Protein AF-A0A0L0CEV7-F1 (afdb_monomer)

Structure (mmCIF, N/CA/C/O backbone):
data_AF-A0A0L0CEV7-F1
#
_entry.id   AF-A0A0L0CEV7-F1
#
loop_
_atom_site.group_PDB
_atom_site.id
_atom_site.type_symbol
_atom_site.label_atom_id
_atom_site.label_alt_id
_atom_site.label_comp_id
_atom_site.label_asym_id
_atom_site.label_entity_id
_atom_site.label_seq_id
_atom_site.pdbx_PDB_ins_code
_atom_site.Cartn_x
_atom_site.Cartn_y
_atom_site.Cartn_z
_atom_site.occupancy
_atom_site.B_iso_or_equiv
_atom_site.auth_seq_id
_atom_site.auth_comp_id
_atom_site.auth_asym_id
_atom_site.auth_atom_id
_atom_site.pdbx_PDB_model_num
ATOM 1 N N . MET A 1 1 ? -19.035 5.204 46.758 1.00 50.75 1 MET A N 1
ATOM 2 C CA . MET A 1 1 ? -18.894 5.523 45.319 1.00 50.75 1 MET A CA 1
ATOM 3 C C . MET A 1 1 ? -18.210 4.310 44.734 1.00 50.75 1 MET A C 1
ATOM 5 O O . MET A 1 1 ? -17.266 3.948 45.402 1.00 50.75 1 MET A O 1
ATOM 9 N N . ASP A 1 2 ? -18.746 3.610 43.718 1.00 53.09 2 ASP A N 1
ATOM 10 C CA . ASP A 1 2 ? -17.965 2.726 42.801 1.00 53.09 2 ASP A CA 1
ATOM 11 C C . ASP A 1 2 ? -18.815 1.762 41.942 1.00 53.09 2 ASP A C 1
ATOM 13 O O . ASP A 1 2 ? -18.353 1.319 40.896 1.00 53.09 2 ASP A O 1
ATOM 17 N N . THR A 1 3 ? -20.080 1.475 42.270 1.00 55.00 3 THR A N 1
ATOM 18 C CA . THR A 1 3 ? -20.888 0.525 41.468 1.00 55.00 3 THR A CA 1
ATOM 19 C C . THR A 1 3 ? -21.497 1.127 40.200 1.00 55.00 3 THR A C 1
ATOM 21 O O . THR A 1 3 ? -21.480 0.483 39.157 1.00 55.00 3 THR A O 1
ATOM 24 N N . GLN A 1 4 ? -21.988 2.372 40.244 1.00 57.12 4 GLN A N 1
ATOM 25 C CA . GLN A 1 4 ? -22.605 3.016 39.071 1.00 57.12 4 GLN A CA 1
ATOM 26 C C . GLN A 1 4 ? -21.590 3.362 37.970 1.00 57.12 4 GLN A C 1
ATOM 28 O O . GLN A 1 4 ? -21.881 3.173 36.788 1.00 57.12 4 GLN A O 1
ATOM 33 N N . SER A 1 5 ? -20.390 3.818 38.344 1.00 60.84 5 SER A N 1
ATOM 34 C CA . SER A 1 5 ? -19.317 4.134 37.392 1.00 60.84 5 SER A CA 1
ATOM 35 C C . SER A 1 5 ? -18.828 2.888 36.649 1.00 60.84 5 SER A C 1
ATOM 37 O O . SER A 1 5 ? -18.606 2.961 35.443 1.00 60.84 5 SER A O 1
ATOM 39 N N . SER A 1 6 ? -18.741 1.739 37.335 1.00 66.50 6 SER A N 1
ATOM 40 C CA . SER A 1 6 ? -18.405 0.449 36.714 1.00 66.50 6 SER A CA 1
ATOM 41 C C . SER A 1 6 ? -19.424 0.073 35.639 1.00 66.50 6 SER A C 1
ATOM 43 O O . SER A 1 6 ? -19.046 -0.154 34.497 1.00 66.50 6 SER A O 1
ATOM 45 N N . THR A 1 7 ? -20.724 0.132 35.953 1.00 76.44 7 THR A N 1
ATOM 46 C CA . THR A 1 7 ? -21.781 -0.213 34.985 1.00 76.44 7 THR A CA 1
ATOM 47 C C . THR A 1 7 ? -21.799 0.679 33.744 1.00 76.44 7 THR A C 1
ATOM 49 O O . THR A 1 7 ? -22.113 0.199 32.659 1.00 76.44 7 THR A O 1
ATOM 52 N N . ILE A 1 8 ? -21.459 1.966 33.870 1.00 76.94 8 ILE A N 1
ATOM 53 C CA . ILE A 1 8 ? -21.395 2.875 32.715 1.00 76.94 8 ILE A CA 1
ATOM 54 C C . ILE A 1 8 ? -20.179 2.549 31.838 1.00 76.94 8 ILE A C 1
ATOM 56 O O . ILE A 1 8 ? -20.295 2.532 30.614 1.00 76.94 8 ILE A O 1
ATOM 60 N N . ILE A 1 9 ? -19.023 2.255 32.441 1.00 77.31 9 ILE A N 1
ATOM 61 C CA . ILE A 1 9 ? -17.818 1.849 31.701 1.00 77.31 9 ILE A CA 1
ATOM 62 C C . ILE A 1 9 ? -18.057 0.521 30.970 1.00 77.31 9 ILE A C 1
ATOM 64 O O . ILE A 1 9 ? -17.686 0.388 29.801 1.00 77.31 9 ILE A O 1
ATOM 68 N N . ASP A 1 10 ? -18.745 -0.426 31.605 1.00 76.88 10 ASP A N 1
ATOM 69 C CA . ASP A 1 10 ? -19.123 -1.699 30.988 1.00 76.88 10 ASP A CA 1
ATOM 70 C C . ASP A 1 10 ? -20.065 -1.481 29.791 1.00 76.88 10 ASP A C 1
ATOM 72 O O . ASP A 1 10 ? -19.860 -2.044 28.718 1.00 76.88 10 ASP A O 1
ATOM 76 N N . GLN A 1 11 ? -21.046 -0.582 29.912 1.00 78.81 11 GLN A N 1
ATOM 77 C CA . GLN A 1 11 ? -21.943 -0.235 28.801 1.00 78.81 11 GLN A CA 1
ATOM 78 C C . GLN A 1 11 ? -21.221 0.455 27.635 1.00 78.81 11 GLN A C 1
ATOM 80 O O . GLN A 1 11 ? -21.508 0.166 26.473 1.00 78.81 11 GLN A O 1
ATOM 85 N N . ILE A 1 12 ? -20.282 1.362 27.922 1.00 77.75 12 ILE A N 1
ATOM 86 C CA . ILE A 1 12 ? -19.493 2.053 26.892 1.00 77.75 12 ILE A CA 1
ATOM 87 C C . ILE A 1 12 ? -18.570 1.063 26.177 1.00 77.75 12 ILE A C 1
ATOM 89 O O . ILE A 1 12 ? -18.509 1.062 24.948 1.00 77.75 12 ILE A O 1
ATOM 93 N N . SER A 1 13 ? -17.877 0.206 26.930 1.00 74.81 13 SER A N 1
ATOM 94 C CA . SER A 1 13 ? -16.928 -0.772 26.384 1.00 74.81 13 SER A CA 1
ATOM 95 C C . SER A 1 13 ? -17.594 -1.878 25.559 1.00 74.81 13 SER A C 1
ATOM 97 O O . SER A 1 13 ? -16.952 -2.455 24.685 1.00 74.81 13 SER A O 1
ATOM 99 N N . GLN A 1 14 ? -18.886 -2.135 25.772 1.00 82.38 14 GLN A N 1
ATOM 100 C CA . GLN A 1 14 ? -19.670 -3.074 24.967 1.00 82.38 14 GLN A CA 1
ATOM 101 C C . GLN A 1 14 ? -20.363 -2.434 23.757 1.00 82.38 14 GLN A C 1
ATOM 103 O O . GLN A 1 14 ? -20.967 -3.147 22.958 1.00 82.38 14 GLN A O 1
ATOM 108 N N . ASN A 1 15 ? -20.287 -1.109 23.585 1.00 87.62 15 ASN A N 1
ATOM 109 C CA . ASN A 1 15 ? -20.904 -0.424 22.453 1.00 87.62 15 ASN A CA 1
ATOM 110 C C . ASN A 1 15 ? -19.873 -0.162 21.334 1.00 87.62 15 ASN A C 1
ATOM 112 O O . ASN A 1 15 ? -19.152 0.841 21.385 1.00 87.62 15 ASN A O 1
ATOM 116 N N . PRO A 1 16 ? -19.816 -1.002 20.281 1.00 87.81 16 PRO A N 1
ATOM 117 C CA . PRO A 1 16 ? -18.816 -0.865 19.223 1.00 87.81 16 PRO A CA 1
ATOM 118 C C . PRO A 1 16 ? -18.959 0.451 18.452 1.00 87.81 16 PRO A C 1
ATOM 120 O O . PRO A 1 16 ? -17.961 1.037 18.048 1.00 87.81 16 PRO A O 1
ATOM 123 N N . PHE A 1 17 ? -20.173 0.980 18.285 1.00 88.94 17 PHE A N 1
ATOM 124 C CA . PHE A 1 17 ? -20.380 2.241 17.568 1.00 88.94 17 PHE A CA 1
ATOM 125 C C . PHE A 1 17 ? -19.797 3.429 18.327 1.00 88.94 17 PHE A C 1
ATOM 127 O O . PHE A 1 17 ? -19.153 4.295 17.732 1.00 88.94 17 PHE A O 1
ATOM 134 N N . LEU A 1 18 ? -19.997 3.453 19.646 1.00 90.75 18 LEU A N 1
ATOM 135 C CA . LEU A 1 18 ? -19.430 4.486 20.499 1.00 90.75 18 LEU A CA 1
ATOM 136 C C . LEU A 1 18 ? -17.903 4.376 20.539 1.00 90.75 18 LEU A C 1
ATOM 138 O O . LEU A 1 18 ? -17.218 5.379 20.349 1.00 90.75 18 LEU A O 1
ATOM 142 N N . LEU A 1 19 ? -17.367 3.164 20.698 1.00 92.62 19 LEU A N 1
ATOM 143 C CA . LEU A 1 19 ? -15.923 2.941 20.668 1.00 92.62 19 LEU A CA 1
ATOM 144 C C . LEU A 1 19 ? -15.305 3.329 19.322 1.00 92.62 19 LEU A C 1
ATOM 146 O O . LEU A 1 19 ? -14.296 4.023 19.315 1.00 92.62 19 LEU A O 1
ATOM 150 N N . ALA A 1 20 ? -15.921 2.982 18.187 1.00 92.56 20 ALA A N 1
ATOM 151 C CA . ALA A 1 20 ? -15.446 3.419 16.872 1.00 92.56 20 ALA A CA 1
ATOM 152 C C . ALA A 1 20 ? -15.450 4.946 16.763 1.00 92.56 20 ALA A C 1
ATOM 154 O O . ALA A 1 20 ? -14.515 5.539 16.220 1.00 92.56 20 ALA A O 1
ATOM 155 N N . HIS A 1 21 ? -16.485 5.595 17.304 1.00 91.56 21 HIS A N 1
ATOM 156 C CA . HIS A 1 21 ? -16.576 7.048 17.322 1.00 91.56 21 HIS A CA 1
ATOM 157 C C . HIS A 1 21 ? -15.474 7.697 18.166 1.00 91.56 21 HIS A C 1
ATOM 159 O O . HIS A 1 21 ? -14.991 8.759 17.789 1.00 91.56 21 HIS A O 1
ATOM 165 N N . ILE A 1 22 ? -15.065 7.078 19.274 1.00 92.69 22 ILE A N 1
ATOM 166 C CA . ILE A 1 22 ? -13.961 7.561 20.112 1.00 92.69 22 ILE A CA 1
ATOM 167 C C . ILE A 1 22 ? -12.620 7.280 19.422 1.00 92.69 22 ILE A C 1
ATOM 169 O O . ILE A 1 22 ? -11.806 8.181 19.226 1.00 92.69 22 ILE A O 1
ATOM 173 N N . PHE A 1 23 ? -12.400 6.036 19.000 1.00 95.19 23 PHE A N 1
ATOM 174 C CA . PHE A 1 23 ? -11.125 5.561 18.469 1.00 95.19 23 PHE A CA 1
ATOM 175 C C . PHE A 1 23 ? -10.761 6.186 17.120 1.00 95.19 23 PHE A C 1
ATOM 177 O O . PHE A 1 23 ? -9.578 6.337 16.835 1.00 95.19 23 PHE A O 1
ATOM 184 N N . LYS A 1 24 ? -11.722 6.626 16.294 1.00 92.69 24 LYS A N 1
ATOM 185 C CA . LYS A 1 24 ? -11.408 7.262 14.995 1.00 92.69 24 LYS A CA 1
ATOM 186 C C . LYS A 1 24 ? -10.525 8.515 15.108 1.00 92.69 24 LYS A C 1
ATOM 188 O O . LYS A 1 24 ? -9.906 8.901 14.119 1.00 92.69 24 LYS A O 1
ATOM 193 N N . PHE A 1 25 ? -10.492 9.153 16.281 1.00 92.12 25 PHE A N 1
ATOM 194 C CA . PHE A 1 25 ? -9.681 10.341 16.556 1.00 92.12 25 PHE A CA 1
ATOM 195 C C . PHE A 1 25 ? -8.259 10.018 17.026 1.00 92.12 25 PHE A C 1
ATOM 197 O O . PHE A 1 25 ? -7.442 10.926 17.154 1.00 92.12 25 PHE A O 1
ATOM 204 N N . LEU A 1 26 ? -7.961 8.745 17.278 1.00 95.00 26 LEU A N 1
ATOM 205 C CA . LEU A 1 26 ? -6.635 8.296 17.668 1.00 95.00 26 LEU A CA 1
ATOM 206 C C . LEU A 1 26 ? -5.699 8.213 16.458 1.00 95.00 26 LEU A C 1
ATOM 208 O O . LEU A 1 26 ? -6.113 8.011 15.307 1.00 95.00 26 LEU A O 1
ATOM 212 N N . THR A 1 27 ? -4.409 8.338 16.743 1.00 94.38 27 THR A N 1
ATOM 213 C CA . THR A 1 27 ? -3.341 8.141 15.760 1.00 94.38 27 THR A CA 1
ATOM 214 C C . THR A 1 27 ? -3.223 6.665 15.369 1.00 94.38 27 THR A C 1
ATOM 216 O O . THR A 1 27 ? -3.578 5.773 16.145 1.00 94.38 27 THR A O 1
ATOM 219 N N . CYS A 1 28 ? -2.654 6.364 14.195 1.00 95.69 28 CYS A N 1
ATOM 220 C CA . CYS A 1 28 ? -2.370 4.973 13.811 1.00 95.69 28 CYS A CA 1
ATOM 221 C C . CYS A 1 28 ? -1.542 4.219 14.864 1.00 95.69 28 CYS A C 1
ATOM 223 O O . CYS A 1 28 ? -1.780 3.035 15.084 1.00 95.69 28 CYS A O 1
ATOM 225 N N . GLN A 1 29 ? -0.591 4.877 15.537 1.00 95.69 29 GLN A N 1
ATOM 226 C CA . GLN A 1 29 ? 0.241 4.230 16.559 1.00 95.69 29 GLN A CA 1
ATOM 227 C C . GLN A 1 29 ? -0.559 3.835 17.804 1.00 95.69 29 GLN A C 1
ATOM 229 O O . GLN A 1 29 ? -0.327 2.773 18.380 1.00 95.69 29 GLN A O 1
ATOM 234 N N . GLU A 1 30 ? -1.500 4.672 18.233 1.00 96.25 30 GLU A N 1
ATOM 235 C CA . GLU A 1 30 ? -2.395 4.355 19.349 1.00 96.25 30 GL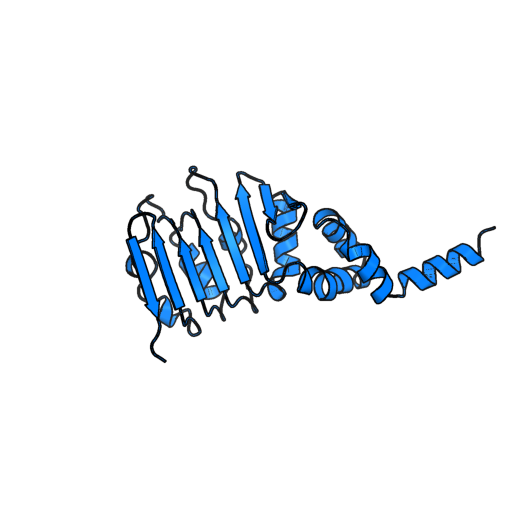U A CA 1
ATOM 236 C C . GLU A 1 30 ? -3.372 3.243 18.964 1.00 96.25 30 GLU A C 1
ATOM 238 O O . GLU A 1 30 ? -3.540 2.287 19.719 1.00 96.25 30 GLU A O 1
ATOM 243 N N . LEU A 1 31 ? -3.938 3.310 17.756 1.00 96.75 31 LEU A N 1
ATOM 244 C CA . LEU A 1 31 ? -4.814 2.268 17.222 1.00 96.75 31 LEU A CA 1
ATOM 245 C C . LEU A 1 31 ? -4.096 0.921 17.095 1.00 96.75 31 LEU A C 1
ATOM 247 O O . LEU A 1 31 ? -4.653 -0.099 17.486 1.00 96.75 31 LEU A O 1
ATOM 251 N N . LEU A 1 32 ? -2.842 0.909 16.638 1.00 96.81 32 LEU A N 1
ATOM 252 C CA . LEU A 1 32 ? -2.006 -0.294 16.609 1.00 96.81 32 LEU A CA 1
ATOM 253 C C . LEU A 1 32 ? -1.847 -0.915 17.998 1.00 96.81 32 LEU A C 1
ATOM 255 O O . LEU A 1 32 ? -1.893 -2.133 18.129 1.00 96.81 32 LEU A O 1
ATOM 259 N N . LYS A 1 33 ? -1.653 -0.101 19.042 1.00 96.62 33 LYS A N 1
ATOM 260 C CA . LYS A 1 33 ? -1.554 -0.608 20.419 1.00 96.62 33 LYS A CA 1
ATOM 261 C C . LYS A 1 33 ? -2.883 -1.201 20.879 1.00 96.62 33 LYS A C 1
ATOM 263 O O . LYS A 1 33 ? -2.883 -2.297 21.428 1.00 96.62 33 LYS A O 1
ATOM 268 N N . LEU A 1 34 ? -3.996 -0.510 20.625 1.00 95.94 34 LEU A N 1
ATOM 269 C CA . LEU A 1 34 ? -5.335 -0.963 21.015 1.00 95.94 34 LEU A CA 1
ATOM 270 C C . LEU A 1 34 ? -5.757 -2.250 20.297 1.00 95.94 34 LEU A C 1
ATOM 272 O O . LEU A 1 34 ? -6.312 -3.141 20.934 1.00 95.94 34 LEU A O 1
ATOM 276 N N . ALA A 1 35 ? -5.433 -2.389 19.009 1.00 95.69 35 ALA A N 1
ATOM 277 C CA . ALA A 1 35 ? -5.759 -3.569 18.206 1.00 95.69 35 ALA A CA 1
ATOM 278 C C . ALA A 1 35 ? -5.088 -4.863 18.706 1.00 95.69 35 ALA A C 1
ATOM 280 O O . ALA A 1 35 ? -5.464 -5.950 18.278 1.00 95.69 35 ALA A O 1
ATOM 281 N N . LYS A 1 36 ? -4.101 -4.761 19.605 1.00 93.44 36 LYS A N 1
ATOM 282 C CA . LYS A 1 36 ? -3.411 -5.905 20.226 1.00 93.44 36 LYS A CA 1
ATOM 283 C C . LYS A 1 36 ? -3.965 -6.280 21.596 1.00 93.44 36 LYS A C 1
ATOM 285 O O . LYS A 1 36 ? -3.540 -7.283 22.156 1.00 93.44 36 LYS A O 1
ATOM 290 N N . ILE A 1 37 ? -4.840 -5.454 22.169 1.00 93.75 37 ILE A N 1
ATOM 291 C CA . ILE A 1 37 ? -5.343 -5.667 23.530 1.00 93.75 37 ILE A CA 1
ATOM 292 C C . ILE A 1 37 ? -6.362 -6.805 23.546 1.00 93.75 37 ILE A C 1
ATOM 294 O O . ILE A 1 37 ? -6.283 -7.683 24.400 1.00 93.75 37 ILE A O 1
ATOM 298 N N . CYS A 1 38 ? -7.320 -6.789 22.619 1.00 92.00 38 CYS A N 1
ATOM 299 C CA . CYS A 1 38 ? -8.339 -7.827 22.499 1.00 92.00 38 CYS A CA 1
ATOM 300 C C . CYS A 1 38 ? -8.900 -7.905 21.073 1.00 92.00 38 CYS A C 1
ATOM 302 O O . CYS A 1 38 ? -8.836 -6.934 20.315 1.00 92.00 38 CYS A O 1
ATOM 304 N N . GLU A 1 39 ? -9.494 -9.051 20.735 1.00 92.44 39 GLU A N 1
ATOM 305 C CA . GLU A 1 39 ? -10.094 -9.314 19.418 1.00 92.44 39 GLU A CA 1
ATOM 306 C C . GLU A 1 39 ? -11.211 -8.318 19.076 1.00 92.44 39 GLU A C 1
ATOM 308 O O . GLU A 1 39 ? -11.266 -7.810 17.963 1.00 92.44 39 GLU A O 1
ATOM 313 N N . ASN A 1 40 ? -12.033 -7.920 20.053 1.00 91.94 40 ASN A N 1
ATOM 314 C CA . ASN A 1 40 ? -13.081 -6.920 19.825 1.00 91.94 40 ASN A CA 1
ATOM 315 C C . ASN A 1 40 ? -12.512 -5.574 19.349 1.00 91.94 40 ASN A C 1
ATOM 317 O O . ASN A 1 40 ? -13.075 -4.937 18.460 1.00 91.94 40 ASN A O 1
ATOM 321 N N . PHE A 1 41 ? -11.400 -5.116 19.936 1.00 95.00 41 PHE A N 1
ATOM 322 C CA . PHE A 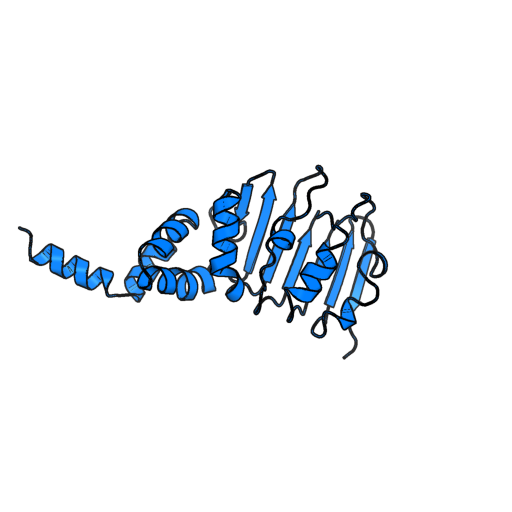1 41 ? -10.750 -3.879 19.497 1.00 95.00 41 PHE A CA 1
ATOM 323 C C . PHE A 1 41 ? -10.051 -4.072 18.163 1.00 95.00 41 PHE A C 1
ATOM 325 O O . PHE A 1 41 ? -10.096 -3.167 17.334 1.00 95.00 41 PHE A O 1
ATOM 332 N N . HIS A 1 42 ? -9.444 -5.236 17.944 1.00 95.81 42 HIS A N 1
ATOM 333 C CA . HIS A 1 42 ? -8.869 -5.594 16.658 1.00 95.81 42 HIS A CA 1
ATOM 334 C C . HIS A 1 42 ? -9.896 -5.452 15.533 1.00 95.81 42 HIS A C 1
ATOM 336 O O . HIS A 1 42 ? -9.691 -4.661 14.612 1.00 95.81 42 HIS A O 1
ATOM 342 N N . ASP A 1 43 ? -11.031 -6.140 15.652 1.00 94.94 43 ASP A N 1
ATOM 343 C CA . ASP A 1 43 ? -12.088 -6.131 14.646 1.00 94.94 43 ASP A CA 1
ATOM 344 C C . ASP A 1 43 ? -12.656 -4.732 14.447 1.00 94.94 43 ASP A C 1
ATOM 346 O O . ASP A 1 43 ? -12.809 -4.272 13.315 1.00 94.94 43 ASP A O 1
ATOM 350 N N . LEU A 1 44 ? -12.908 -4.014 15.543 1.00 95.81 44 LEU A N 1
ATOM 351 C CA . LEU A 1 44 ? -13.392 -2.644 15.486 1.00 95.81 44 LEU A CA 1
ATOM 352 C C . LEU A 1 44 ? -12.436 -1.730 14.709 1.00 95.81 44 LEU A C 1
ATOM 354 O O . LEU A 1 44 ? -12.844 -0.967 13.832 1.00 95.81 44 LEU A O 1
ATOM 358 N N . ILE A 1 45 ? -11.149 -1.802 15.031 1.00 97.31 45 ILE A N 1
ATOM 359 C CA . ILE A 1 45 ? -10.132 -0.925 14.464 1.00 97.31 45 ILE A CA 1
ATOM 360 C C . ILE A 1 45 ? -9.878 -1.287 13.005 1.00 97.31 45 ILE A C 1
ATOM 362 O O . ILE A 1 45 ? -9.971 -0.411 12.149 1.00 97.31 45 ILE A O 1
ATOM 366 N N . VAL A 1 46 ? -9.614 -2.557 12.703 1.00 96.56 46 VAL A N 1
ATOM 367 C CA . VAL A 1 46 ? -9.268 -3.007 11.352 1.00 96.56 46 VAL A CA 1
ATOM 368 C C . VAL A 1 46 ? -10.484 -2.917 10.430 1.00 96.56 46 VAL A C 1
ATOM 370 O O . VAL A 1 46 ? -10.418 -2.272 9.384 1.00 96.56 46 VAL A O 1
ATOM 373 N N . ASN A 1 47 ? -11.624 -3.492 10.817 1.00 94.81 47 ASN A N 1
ATOM 374 C CA . ASN A 1 47 ? -12.753 -3.672 9.900 1.00 94.81 47 ASN A CA 1
ATOM 375 C C . ASN A 1 47 ? -13.688 -2.460 9.812 1.00 94.81 47 ASN A C 1
ATOM 377 O O . ASN A 1 47 ? -14.415 -2.337 8.822 1.00 94.81 47 ASN A O 1
ATOM 381 N N . HIS A 1 48 ? -13.671 -1.550 10.795 1.00 94.19 48 HIS A N 1
ATOM 382 C CA . HIS A 1 48 ? -14.550 -0.374 10.789 1.00 94.19 48 HIS A CA 1
ATOM 383 C C . HIS A 1 48 ? -13.798 0.950 10.667 1.00 94.19 48 HIS A C 1
ATOM 385 O O . HIS A 1 48 ? -14.206 1.805 9.881 1.00 94.19 48 HIS A O 1
ATOM 391 N N . ILE A 1 49 ? -12.706 1.143 11.412 1.00 95.62 49 ILE A N 1
ATOM 392 C CA . ILE A 1 49 ? -11.987 2.426 11.408 1.00 95.62 49 ILE A CA 1
ATOM 393 C C . ILE A 1 49 ? -11.012 2.485 10.233 1.00 95.62 49 ILE A C 1
ATOM 395 O O . ILE A 1 49 ? -11.103 3.373 9.385 1.00 95.62 49 ILE A O 1
ATOM 399 N N . TRP A 1 50 ? -10.080 1.538 10.158 1.00 96.38 50 TRP A N 1
ATOM 400 C CA . TRP A 1 50 ? -9.013 1.539 9.163 1.00 96.38 50 TRP A CA 1
ATOM 401 C C . TRP A 1 50 ? -9.523 1.279 7.756 1.00 96.38 50 TRP A C 1
ATOM 403 O O . TRP A 1 50 ? -9.054 1.927 6.821 1.00 96.38 50 TRP A O 1
ATOM 413 N N . LYS A 1 51 ? -10.546 0.429 7.627 1.00 94.75 51 LYS A N 1
ATOM 414 C CA . LYS A 1 51 ? -11.269 0.216 6.373 1.00 94.75 51 LYS A CA 1
ATOM 415 C C . LYS A 1 51 ? -11.726 1.509 5.704 1.00 94.75 51 LYS A C 1
ATOM 417 O O . LYS A 1 51 ? -11.701 1.587 4.486 1.00 94.75 51 LYS A O 1
ATOM 422 N N . LEU A 1 52 ? -12.133 2.513 6.480 1.00 93.06 52 LEU A N 1
ATOM 423 C CA . LEU A 1 52 ? -12.565 3.808 5.949 1.00 93.06 52 LEU A CA 1
ATOM 424 C C . LEU A 1 52 ? -11.409 4.813 5.889 1.00 93.06 52 LEU A C 1
ATOM 426 O O . LEU A 1 52 ? -11.254 5.528 4.904 1.00 93.06 52 LEU A O 1
ATOM 430 N N . LYS A 1 53 ? -10.583 4.870 6.941 1.00 93.81 53 LYS A N 1
ATOM 431 C CA . LYS A 1 53 ? -9.519 5.877 7.087 1.00 93.81 53 LYS A CA 1
ATOM 432 C C . LYS A 1 53 ? -8.342 5.654 6.128 1.00 93.81 53 LYS A C 1
ATOM 434 O O . LYS A 1 53 ? -7.729 6.622 5.684 1.00 93.81 53 LYS A O 1
ATOM 439 N N . TYR A 1 54 ? -8.029 4.400 5.805 1.00 96.25 54 TYR A N 1
ATOM 440 C CA . TYR A 1 54 ? -6.825 4.011 5.061 1.00 96.25 54 TYR A CA 1
ATOM 441 C C . TYR A 1 54 ? -7.124 3.220 3.777 1.00 96.25 54 TYR A C 1
ATOM 443 O O . TYR A 1 54 ? -6.225 2.586 3.234 1.00 96.25 54 TYR A O 1
ATOM 451 N N . GLU A 1 55 ? -8.358 3.274 3.265 1.00 96.69 55 GLU A N 1
ATOM 452 C CA . GLU A 1 55 ? -8.735 2.646 1.986 1.00 96.69 55 GLU A CA 1
ATOM 453 C C . GLU A 1 55 ? -7.867 3.144 0.817 1.00 96.69 55 GLU A C 1
ATOM 455 O O . GLU A 1 55 ? -7.447 2.366 -0.044 1.00 96.69 55 GLU A O 1
ATOM 460 N N . ASN A 1 56 ? -7.580 4.450 0.823 1.00 97.50 56 ASN A N 1
ATOM 461 C CA . ASN A 1 56 ? -6.759 5.147 -0.164 1.00 97.50 56 ASN A CA 1
ATOM 462 C C . ASN A 1 56 ? -5.445 5.586 0.485 1.00 97.50 56 ASN A C 1
ATOM 464 O O . ASN A 1 56 ? -5.279 6.743 0.872 1.00 97.50 56 ASN A O 1
ATOM 468 N N . LEU A 1 57 ? -4.527 4.641 0.661 1.00 97.69 57 LEU A N 1
ATOM 469 C CA . LEU A 1 57 ? -3.321 4.825 1.454 1.00 97.69 57 LEU A CA 1
ATOM 470 C C . LEU A 1 57 ? -2.219 5.533 0.659 1.00 97.69 57 LEU A C 1
ATOM 472 O O . LEU A 1 57 ? -1.828 5.083 -0.419 1.00 97.69 57 LEU A O 1
ATOM 476 N N . HIS A 1 58 ? -1.677 6.625 1.201 1.00 97.00 58 HIS A N 1
ATOM 477 C CA . HIS A 1 58 ? -0.541 7.338 0.616 1.00 97.00 58 HIS A CA 1
ATOM 478 C C . HIS A 1 58 ? 0.663 7.291 1.561 1.00 97.00 58 HIS A C 1
ATOM 480 O O . HIS A 1 58 ? 0.704 8.009 2.563 1.00 97.00 58 HIS A O 1
ATOM 486 N N . ILE A 1 59 ? 1.663 6.489 1.213 1.00 96.12 59 ILE A N 1
ATOM 487 C CA . ILE A 1 59 ? 2.897 6.324 1.973 1.00 96.12 59 ILE A CA 1
ATOM 488 C C . ILE A 1 59 ? 4.028 7.104 1.324 1.00 96.12 59 ILE A C 1
ATOM 490 O O . ILE A 1 59 ? 4.339 6.941 0.142 1.00 96.12 59 ILE A O 1
ATOM 494 N N . LEU A 1 60 ? 4.682 7.912 2.144 1.00 94.19 60 LEU A N 1
ATOM 495 C CA . LEU A 1 60 ? 5.968 8.493 1.832 1.00 94.19 60 LEU A CA 1
ATOM 496 C C . LEU A 1 60 ? 7.056 7.798 2.654 1.00 94.19 60 LEU A C 1
ATOM 498 O O . LEU A 1 60 ? 7.085 7.893 3.882 1.00 94.19 60 LEU A O 1
ATOM 502 N N . GLU A 1 61 ? 7.966 7.122 1.961 1.00 92.56 61 GLU A N 1
ATOM 503 C CA . GLU A 1 61 ? 9.104 6.432 2.555 1.00 92.56 61 GLU A CA 1
ATOM 504 C C . GLU A 1 61 ? 10.314 7.373 2.621 1.00 92.56 61 GLU A C 1
ATOM 506 O O . GLU A 1 61 ? 10.823 7.862 1.604 1.00 92.56 61 GLU A O 1
ATOM 511 N N . PHE A 1 62 ? 10.788 7.637 3.839 1.00 88.44 62 PHE A N 1
ATOM 512 C CA . PHE A 1 62 ? 11.944 8.490 4.081 1.00 88.44 62 PHE A CA 1
ATOM 513 C C . PHE A 1 62 ? 12.840 7.898 5.167 1.00 88.44 62 PHE A C 1
ATOM 515 O O . PHE A 1 62 ? 12.498 7.877 6.351 1.00 88.44 62 PHE A O 1
ATOM 522 N N . MET A 1 63 ? 14.034 7.454 4.769 1.00 83.88 63 MET A N 1
ATOM 523 C CA . MET A 1 63 ? 14.987 6.775 5.652 1.00 83.88 63 MET A CA 1
ATOM 524 C C . MET A 1 63 ? 14.349 5.541 6.318 1.00 83.88 63 MET A C 1
ATOM 526 O O . MET A 1 63 ? 14.035 4.580 5.625 1.00 83.88 63 MET A O 1
ATOM 530 N N . SER A 1 64 ? 14.163 5.557 7.639 1.00 85.38 64 SER A N 1
ATOM 531 C CA . SER A 1 64 ? 13.500 4.494 8.413 1.00 85.38 64 SER A CA 1
ATOM 532 C C . SER A 1 64 ? 12.120 4.922 8.932 1.00 85.38 64 SER A C 1
ATOM 534 O O . SER A 1 64 ? 11.622 4.361 9.910 1.00 85.38 64 SER A O 1
ATOM 536 N N . LYS A 1 65 ? 11.532 5.959 8.324 1.00 91.75 65 LYS A N 1
ATOM 537 C CA . LYS A 1 65 ? 10.228 6.520 8.681 1.00 91.75 65 LYS A CA 1
ATOM 538 C C . LYS A 1 65 ? 9.268 6.418 7.500 1.00 91.75 65 LYS A C 1
ATOM 540 O O . LYS A 1 65 ? 9.649 6.648 6.353 1.00 91.75 65 LYS A O 1
ATOM 545 N N . TYR A 1 66 ? 8.017 6.127 7.822 1.00 94.38 66 TYR A N 1
ATOM 546 C CA . TYR A 1 66 ? 6.934 5.920 6.871 1.00 94.38 66 TYR A CA 1
ATOM 547 C C . TYR A 1 66 ? 5.823 6.896 7.219 1.00 94.38 66 TYR A C 1
ATOM 549 O O . TYR A 1 66 ? 5.228 6.810 8.292 1.00 94.38 66 TYR A O 1
ATOM 557 N N . ILE A 1 67 ? 5.601 7.873 6.347 1.00 95.50 67 ILE A N 1
ATOM 558 C CA . ILE A 1 67 ? 4.646 8.951 6.585 1.00 95.50 67 ILE A CA 1
ATOM 559 C C . ILE A 1 67 ? 3.359 8.619 5.837 1.00 95.50 67 ILE A C 1
ATOM 561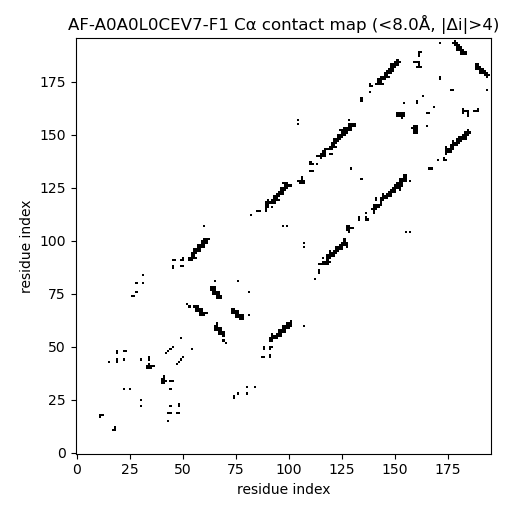 O O . ILE A 1 67 ? 3.355 8.552 4.608 1.00 95.50 67 ILE A O 1
ATOM 565 N N . ILE A 1 68 ? 2.269 8.440 6.577 1.00 95.81 68 ILE A N 1
ATOM 566 C CA . ILE A 1 68 ? 0.923 8.330 6.021 1.00 95.81 68 ILE A CA 1
ATOM 567 C C . ILE A 1 68 ? 0.435 9.753 5.751 1.00 95.81 68 ILE A C 1
ATOM 569 O O . ILE A 1 68 ? 0.186 10.530 6.671 1.00 95.81 68 ILE A O 1
ATOM 573 N N . SER A 1 69 ? 0.358 10.101 4.472 1.00 91.38 69 SER A N 1
ATOM 574 C CA . SER A 1 69 ? 0.159 11.477 3.986 1.00 91.38 69 SER A CA 1
ATOM 575 C C . SER A 1 69 ? -1.258 11.773 3.490 1.00 91.38 69 SER A C 1
ATOM 577 O O . SER A 1 69 ? -1.547 12.886 3.060 1.00 91.38 69 SER A O 1
ATOM 579 N N . ASN A 1 70 ? -2.153 10.786 3.536 1.00 87.00 70 ASN A N 1
ATOM 580 C CA . ASN A 1 70 ? -3.579 10.947 3.238 1.00 87.00 70 ASN A CA 1
ATOM 581 C C . ASN A 1 70 ? -4.432 11.187 4.499 1.00 87.00 70 ASN A C 1
ATOM 583 O O . ASN A 1 70 ? -5.656 11.105 4.427 1.00 87.00 70 ASN A O 1
ATOM 587 N N . VAL A 1 71 ? -3.800 11.464 5.644 1.00 87.69 71 VAL A N 1
ATOM 588 C CA . VAL A 1 71 ? -4.459 11.761 6.925 1.00 87.69 71 VAL A CA 1
ATOM 589 C C . VAL A 1 71 ? -3.953 13.088 7.485 1.00 87.69 71 VAL A C 1
ATOM 591 O O . VAL A 1 71 ? -2.813 13.472 7.235 1.00 87.69 71 VAL A O 1
ATOM 594 N N . THR A 1 72 ? -4.806 13.788 8.238 1.00 86.06 72 THR A N 1
ATOM 595 C CA . THR A 1 72 ? -4.491 15.104 8.810 1.00 86.06 72 THR A CA 1
ATOM 596 C C . THR A 1 72 ? -4.632 15.063 10.335 1.00 86.06 72 THR A C 1
ATOM 598 O O . THR A 1 72 ? -5.734 14.796 10.815 1.00 86.06 72 THR A O 1
ATOM 601 N N . PRO A 1 73 ? -3.571 15.372 11.105 1.00 89.00 73 PRO A N 1
ATOM 602 C CA . PRO A 1 73 ? -2.195 15.589 10.646 1.00 89.00 73 PRO A CA 1
ATOM 603 C C . PRO A 1 73 ? -1.580 14.308 10.056 1.00 89.00 73 PRO A C 1
ATOM 605 O O . PRO A 1 73 ? -2.060 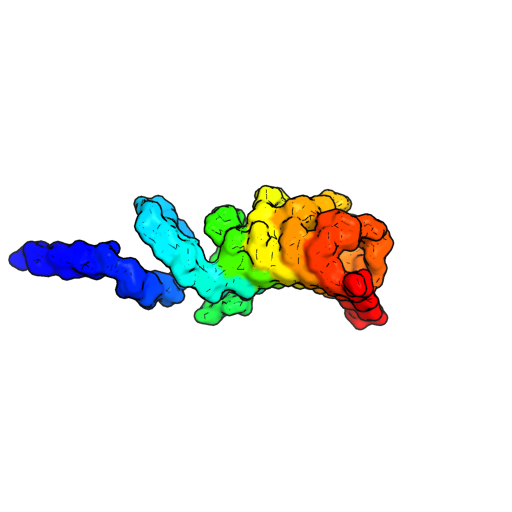13.211 10.332 1.00 89.00 73 PRO A O 1
ATOM 608 N N . ASN A 1 74 ? -0.505 14.452 9.272 1.00 93.50 74 ASN A N 1
ATOM 609 C CA . ASN A 1 74 ? 0.250 13.303 8.764 1.00 93.50 74 ASN A CA 1
ATOM 610 C C . ASN A 1 74 ? 0.708 12.416 9.929 1.00 93.50 74 ASN A C 1
ATOM 612 O O . ASN A 1 74 ? 1.232 12.912 10.929 1.00 93.50 74 ASN A O 1
ATOM 616 N N . GLU A 1 75 ? 0.578 11.104 9.769 1.00 95.25 75 GLU A N 1
ATOM 617 C CA . GLU A 1 75 ? 0.987 10.133 10.783 1.00 95.25 75 GLU A CA 1
ATOM 618 C C . GLU A 1 75 ? 2.344 9.531 10.407 1.00 95.25 75 GLU A C 1
ATOM 620 O O . GLU A 1 75 ? 2.608 9.252 9.239 1.00 95.25 75 GLU A O 1
ATOM 625 N N . ILE A 1 76 ? 3.230 9.343 11.388 1.00 96.12 76 ILE A N 1
ATOM 626 C CA . ILE A 1 76 ? 4.589 8.837 11.161 1.00 96.12 76 ILE A CA 1
ATOM 627 C C . ILE A 1 76 ? 4.739 7.496 11.868 1.00 96.12 76 ILE A C 1
ATOM 629 O O . ILE A 1 76 ? 4.602 7.415 13.086 1.00 96.12 76 ILE A O 1
ATOM 633 N N . LEU A 1 77 ? 5.075 6.459 11.106 1.00 96.31 77 LEU A N 1
ATOM 634 C CA . LEU A 1 77 ? 5.377 5.127 11.614 1.00 96.31 77 LEU A CA 1
ATOM 635 C C . LEU A 1 77 ? 6.870 4.828 11.479 1.00 96.31 77 LEU A C 1
ATOM 637 O O . LEU A 1 77 ? 7.521 5.201 10.498 1.00 96.31 77 LEU A O 1
ATOM 641 N N . LEU A 1 78 ? 7.417 4.132 12.473 1.00 95.25 78 LEU A N 1
ATOM 642 C CA . LEU A 1 78 ? 8.716 3.475 12.343 1.00 95.25 78 LEU A CA 1
ATOM 643 C C . LEU A 1 78 ? 8.550 2.176 11.555 1.00 95.25 78 LEU A C 1
ATOM 645 O O . LEU A 1 78 ? 7.453 1.635 11.466 1.00 95.25 78 LEU A O 1
ATOM 649 N N . GLU A 1 79 ? 9.648 1.643 11.022 1.00 93.25 79 GLU A N 1
ATOM 650 C CA . GLU A 1 79 ? 9.620 0.434 10.191 1.00 93.25 79 GLU A CA 1
ATOM 651 C C . GLU A 1 79 ? 8.854 -0.736 10.823 1.00 93.25 79 GLU A C 1
ATOM 653 O O . GLU A 1 79 ? 8.042 -1.365 10.152 1.00 93.25 79 GLU A O 1
ATOM 658 N N . LYS A 1 80 ? 9.071 -1.007 12.115 1.00 94.50 80 LYS A N 1
ATOM 659 C CA . LYS A 1 80 ? 8.370 -2.084 12.827 1.00 94.50 80 LYS A CA 1
ATOM 660 C C . LYS A 1 80 ? 6.852 -1.872 12.819 1.00 94.50 80 LYS A C 1
ATOM 662 O O . LYS A 1 80 ? 6.120 -2.779 12.437 1.00 94.50 80 LYS A O 1
ATOM 667 N N . ASP A 1 81 ? 6.410 -0.678 13.202 1.00 96.00 81 ASP A N 1
ATOM 668 C CA . ASP A 1 81 ? 4.989 -0.333 13.282 1.00 96.00 81 ASP A CA 1
ATOM 669 C C . ASP A 1 81 ? 4.347 -0.303 11.889 1.00 96.00 81 ASP A C 1
ATOM 671 O O . ASP A 1 81 ? 3.201 -0.704 11.728 1.00 96.00 81 ASP A O 1
ATOM 675 N N . TYR A 1 82 ? 5.095 0.127 10.868 1.00 96.00 82 TYR A N 1
ATOM 676 C CA . TYR A 1 82 ? 4.641 0.133 9.479 1.00 96.00 82 TYR A CA 1
ATOM 677 C C . TYR A 1 82 ? 4.399 -1.281 8.943 1.00 96.00 82 TYR A C 1
ATOM 679 O O . TYR A 1 82 ? 3.358 -1.540 8.341 1.00 96.00 82 TYR A O 1
ATOM 687 N N . LYS A 1 83 ? 5.336 -2.207 9.188 1.00 95.56 83 LYS A N 1
ATOM 688 C CA . LYS A 1 83 ? 5.185 -3.616 8.791 1.00 95.56 83 LYS A CA 1
ATOM 689 C C . LYS A 1 83 ? 3.940 -4.231 9.407 1.00 95.56 83 LYS A C 1
ATOM 691 O O . LYS A 1 83 ? 3.161 -4.870 8.709 1.00 95.56 83 LYS A O 1
ATOM 696 N N . GLU A 1 84 ? 3.761 -4.008 10.701 1.00 96.12 84 GLU A N 1
ATOM 697 C CA . GLU A 1 84 ? 2.626 -4.531 11.449 1.00 96.12 84 GLU A CA 1
ATOM 698 C C . GLU A 1 84 ? 1.303 -3.900 11.001 1.00 96.12 84 GLU A C 1
ATOM 700 O O . GLU A 1 84 ? 0.329 -4.610 10.770 1.00 96.12 84 GLU A O 1
ATOM 705 N N . PHE A 1 85 ? 1.279 -2.582 10.789 1.00 96.94 85 PHE A N 1
ATOM 706 C CA . PHE A 1 85 ? 0.126 -1.891 10.216 1.00 96.94 85 PHE A CA 1
ATOM 707 C C . PHE A 1 85 ? -0.293 -2.497 8.878 1.00 96.94 85 PHE A C 1
ATOM 709 O O . PHE A 1 85 ? -1.465 -2.823 8.701 1.00 96.94 85 PHE A O 1
ATOM 716 N N . LEU A 1 86 ? 0.649 -2.690 7.951 1.00 96.69 86 LEU A N 1
ATOM 717 C CA . LEU A 1 86 ? 0.330 -3.300 6.665 1.00 96.69 86 LEU A CA 1
ATOM 718 C C . LEU A 1 86 ? -0.170 -4.734 6.833 1.00 96.69 86 LEU A C 1
ATOM 720 O O . LEU A 1 86 ? -1.206 -5.059 6.267 1.00 96.69 86 LEU A O 1
ATOM 724 N N . GLN A 1 87 ? 0.500 -5.564 7.637 1.00 95.81 87 GLN A N 1
ATOM 725 C CA . GLN A 1 87 ? 0.082 -6.950 7.891 1.00 95.81 87 GLN A CA 1
ATOM 726 C C . GLN A 1 87 ? -1.379 -7.053 8.336 1.00 95.81 87 GLN A C 1
ATOM 728 O O . GLN A 1 87 ? -2.095 -7.942 7.885 1.00 95.81 87 GLN A O 1
ATOM 733 N N . LEU A 1 88 ? -1.823 -6.128 9.186 1.00 96.12 88 LEU A N 1
ATOM 734 C CA . LEU A 1 88 ? -3.194 -6.097 9.681 1.00 96.12 88 LEU A CA 1
ATOM 735 C C . LEU A 1 88 ? -4.184 -5.447 8.702 1.00 96.12 88 LEU A C 1
ATOM 737 O O . LEU A 1 88 ? -5.368 -5.767 8.732 1.00 96.12 88 LEU A O 1
ATOM 741 N N . ASN A 1 89 ? -3.728 -4.530 7.844 1.00 96.06 89 ASN A N 1
ATOM 742 C CA . ASN A 1 89 ? -4.607 -3.662 7.059 1.00 96.06 89 ASN A CA 1
ATOM 743 C C . ASN A 1 89 ? -4.602 -3.916 5.540 1.00 96.06 89 ASN A C 1
ATOM 745 O O . ASN A 1 89 ? -5.375 -3.274 4.830 1.00 96.06 89 ASN A O 1
ATOM 749 N N . VAL A 1 90 ? -3.769 -4.820 5.009 1.00 95.56 90 VAL A N 1
ATOM 750 C CA . VAL A 1 90 ? -3.625 -5.035 3.549 1.00 95.56 90 VAL A CA 1
ATOM 751 C C . VAL A 1 90 ? -4.949 -5.273 2.825 1.00 95.56 90 VAL A C 1
ATOM 753 O O . VAL A 1 90 ? -5.160 -4.745 1.736 1.00 95.56 90 VAL A O 1
ATOM 756 N N . ASN A 1 91 ? -5.880 -5.991 3.454 1.00 95.94 91 ASN A N 1
ATOM 757 C CA . ASN A 1 91 ? -7.177 -6.307 2.860 1.00 95.94 91 ASN A CA 1
ATOM 758 C C . ASN A 1 91 ? -8.124 -5.101 2.785 1.00 95.94 91 ASN A C 1
ATOM 760 O O . ASN A 1 91 ? -9.121 -5.153 2.076 1.00 95.94 91 ASN A O 1
ATOM 764 N N . ASN A 1 92 ? -7.842 -4.0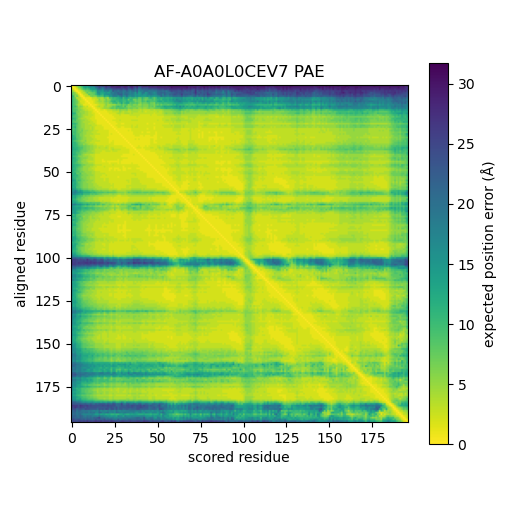05 3.479 1.00 97.12 92 ASN A N 1
ATOM 765 C CA . ASN A 1 92 ? -8.671 -2.804 3.421 1.00 97.12 92 ASN A CA 1
ATOM 766 C C . ASN A 1 92 ? -8.212 -1.800 2.360 1.00 97.12 92 ASN A C 1
ATOM 768 O O . ASN A 1 92 ? -8.949 -0.868 2.041 1.00 97.12 92 ASN A O 1
ATOM 772 N N . ILE A 1 93 ? -7.001 -1.961 1.824 1.00 97.94 93 ILE A N 1
ATOM 773 C CA . ILE A 1 93 ? -6.385 -0.984 0.927 1.00 97.94 93 ILE A CA 1
ATOM 774 C C . ILE A 1 93 ? -6.845 -1.259 -0.506 1.00 97.94 93 ILE A C 1
ATOM 776 O O . ILE A 1 93 ? -6.550 -2.309 -1.073 1.00 97.94 93 ILE A O 1
ATOM 780 N N . LYS A 1 94 ? -7.540 -0.289 -1.108 1.00 98.06 94 LYS A N 1
ATOM 781 C CA . LYS A 1 94 ? -7.993 -0.347 -2.508 1.00 98.06 94 LYS A CA 1
ATOM 782 C C . LYS A 1 94 ? -7.107 0.443 -3.453 1.00 98.06 94 LYS A C 1
ATOM 784 O O . LYS A 1 94 ? -6.946 0.046 -4.611 1.00 98.06 94 LYS A O 1
ATOM 789 N N . GLN A 1 95 ? -6.539 1.539 -2.956 1.00 98.38 95 GLN A N 1
ATOM 790 C CA . GLN A 1 95 ? -5.583 2.364 -3.680 1.00 98.38 95 GLN A CA 1
ATOM 791 C C . GLN A 1 95 ? -4.341 2.573 -2.821 1.00 98.38 95 GLN A C 1
ATOM 793 O O . GLN A 1 95 ? -4.441 2.955 -1.655 1.00 98.38 95 GLN A O 1
ATOM 798 N N . LEU A 1 96 ? -3.169 2.359 -3.412 1.00 98.19 96 LEU A N 1
ATOM 799 C CA . LEU A 1 96 ? -1.886 2.516 -2.743 1.00 98.19 96 LEU A CA 1
ATOM 800 C C . LEU A 1 96 ? -0.993 3.457 -3.542 1.00 98.19 96 LEU A C 1
ATOM 802 O O . LEU A 1 96 ? -0.650 3.195 -4.695 1.00 98.19 96 LEU A O 1
ATOM 806 N N . LYS A 1 97 ? -0.583 4.552 -2.906 1.00 97.75 97 LYS A N 1
ATOM 807 C CA . LYS A 1 97 ? 0.462 5.445 -3.404 1.00 97.75 97 LYS A CA 1
ATOM 808 C C . LYS A 1 97 ? 1.713 5.282 -2.569 1.00 97.75 97 LYS A C 1
ATOM 810 O O . LYS A 1 97 ? 1.663 5.485 -1.363 1.00 97.75 97 LYS A O 1
ATOM 815 N N . ILE A 1 98 ? 2.829 4.979 -3.219 1.00 95.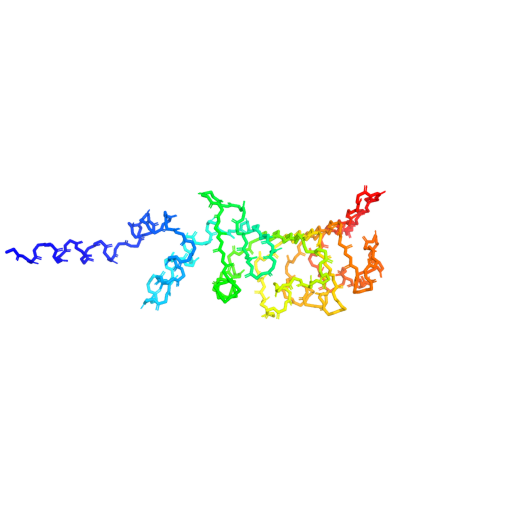75 98 ILE A N 1
ATOM 816 C CA . ILE A 1 98 ? 4.148 4.910 -2.592 1.00 95.75 98 ILE A CA 1
ATOM 817 C C . ILE A 1 98 ? 5.020 5.967 -3.250 1.00 95.75 98 ILE A C 1
ATOM 819 O O . ILE A 1 98 ? 5.142 6.013 -4.472 1.00 95.75 98 ILE A O 1
ATOM 823 N N . SER A 1 99 ? 5.612 6.839 -2.449 1.00 93.19 99 SER A N 1
ATOM 824 C CA . SER A 1 99 ? 6.620 7.798 -2.898 1.00 93.19 99 SER A CA 1
ATOM 825 C C . SER A 1 99 ? 7.870 7.645 -2.048 1.00 93.19 99 SER A C 1
ATOM 827 O O . SER A 1 99 ? 7.760 7.386 -0.851 1.00 93.19 99 SER A O 1
ATOM 829 N N . THR A 1 100 ? 9.053 7.830 -2.630 1.00 89.12 100 THR A N 1
ATOM 830 C CA . THR A 1 100 ? 10.295 7.888 -1.848 1.00 89.12 100 THR A CA 1
ATOM 831 C C . THR A 1 100 ? 11.004 9.213 -2.096 1.00 89.12 100 THR A C 1
ATOM 833 O O . THR A 1 100 ? 10.989 9.737 -3.201 1.00 89.12 100 THR A O 1
ATOM 836 N N . PHE A 1 101 ? 11.649 9.765 -1.069 1.00 74.88 101 PHE A N 1
ATOM 837 C CA . PHE A 1 101 ? 12.567 10.908 -1.226 1.00 74.88 101 PHE A CA 1
ATOM 838 C C . PHE A 1 101 ? 14.033 10.464 -1.341 1.00 74.88 101 PHE A C 1
ATOM 840 O O . PHE A 1 101 ? 14.963 11.264 -1.232 1.00 74.88 101 PHE A O 1
ATOM 847 N N . SER A 1 102 ? 14.263 9.162 -1.491 1.00 58.81 102 SER A N 1
ATOM 848 C CA . SER A 1 102 ? 15.572 8.570 -1.289 1.00 58.81 102 SER A CA 1
ATOM 849 C C . SER A 1 102 ? 16.356 8.501 -2.597 1.00 58.81 102 SER A C 1
ATOM 851 O O . SER A 1 102 ? 16.239 7.549 -3.361 1.00 58.81 102 SER A O 1
ATOM 853 N N . MET A 1 103 ? 17.280 9.448 -2.782 1.00 55.12 103 MET A N 1
ATOM 854 C CA . MET A 1 103 ? 18.410 9.315 -3.721 1.00 55.12 103 MET A CA 1
ATOM 855 C C . MET A 1 103 ? 19.311 8.099 -3.390 1.00 55.12 103 MET A C 1
ATOM 857 O O . MET A 1 103 ? 20.227 7.775 -4.140 1.00 55.12 103 MET A O 1
ATOM 861 N N . LEU A 1 104 ? 19.087 7.414 -2.258 1.00 56.03 104 LEU A N 1
ATOM 862 C CA . LEU A 1 104 ? 19.972 6.388 -1.697 1.00 56.03 104 LEU A CA 1
ATOM 863 C C . LEU A 1 104 ? 19.729 4.978 -2.248 1.00 56.03 104 LEU A C 1
ATOM 865 O O . LEU A 1 104 ? 20.046 4.001 -1.573 1.00 56.03 104 LEU A O 1
ATOM 869 N N . ASN A 1 105 ? 19.195 4.832 -3.463 1.00 57.38 105 ASN A N 1
ATOM 870 C CA . ASN A 1 105 ? 19.082 3.526 -4.124 1.00 57.38 105 ASN A CA 1
ATOM 871 C C . ASN A 1 105 ? 18.292 2.455 -3.333 1.00 57.38 105 ASN A C 1
ATOM 873 O O . ASN A 1 105 ? 18.513 1.261 -3.548 1.00 57.38 105 ASN A O 1
ATOM 877 N N . LYS A 1 106 ? 17.391 2.838 -2.420 1.00 68.12 106 LYS A N 1
ATOM 878 C CA . LYS A 1 106 ? 16.612 1.865 -1.641 1.00 68.12 106 LYS A CA 1
ATOM 879 C C . LYS A 1 106 ? 15.321 1.481 -2.363 1.00 68.12 106 LYS A C 1
ATOM 881 O O . LYS A 1 106 ? 14.561 2.342 -2.792 1.00 68.12 106 LYS A O 1
ATOM 886 N N . CYS A 1 107 ? 15.110 0.172 -2.467 1.00 78.62 107 CYS A N 1
ATOM 887 C CA . CYS A 1 107 ? 13.835 -0.439 -2.824 1.00 78.62 107 CYS A CA 1
ATOM 888 C C . CYS A 1 107 ? 12.778 -0.085 -1.774 1.00 78.62 107 CYS A C 1
ATOM 890 O O . CYS A 1 107 ? 13.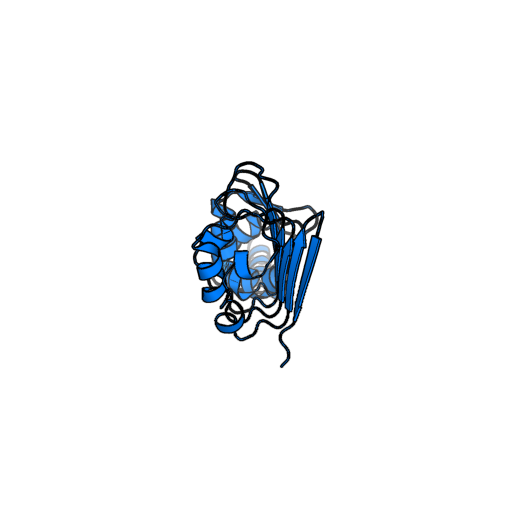112 0.026 -0.590 1.00 78.62 107 CYS A O 1
ATOM 892 N N . SER A 1 108 ? 11.517 0.038 -2.196 1.00 85.19 108 SER A N 1
ATOM 893 C CA . SER A 1 108 ? 10.418 0.192 -1.246 1.00 85.19 108 SER A CA 1
ATOM 894 C C . SER A 1 108 ? 10.307 -1.047 -0.368 1.00 85.19 108 SER A C 1
ATOM 896 O O . SER A 1 108 ? 10.296 -2.174 -0.871 1.00 85.19 108 SER A O 1
ATOM 898 N N . ILE A 1 109 ? 10.188 -0.849 0.946 1.00 86.00 109 ILE A N 1
ATOM 899 C CA . ILE A 1 109 ? 10.008 -1.981 1.861 1.00 86.00 109 ILE A CA 1
ATOM 900 C C . ILE A 1 109 ? 8.683 -2.694 1.600 1.00 86.00 109 ILE A C 1
ATOM 902 O O . ILE A 1 109 ? 8.575 -3.894 1.824 1.00 86.00 109 ILE A O 1
ATOM 906 N N . THR A 1 110 ? 7.685 -1.971 1.091 1.00 86.19 110 THR A N 1
ATOM 907 C CA . THR A 1 110 ? 6.343 -2.491 0.828 1.00 86.19 110 THR A CA 1
ATOM 908 C C . THR A 1 110 ? 6.383 -3.684 -0.129 1.00 86.19 110 THR A C 1
ATOM 910 O O . THR A 1 110 ? 5.667 -4.661 0.078 1.00 86.19 110 THR A O 1
ATOM 913 N N . PHE A 1 111 ? 7.288 -3.669 -1.113 1.00 87.56 111 PHE A N 1
ATOM 914 C CA . PHE A 1 111 ? 7.487 -4.791 -2.041 1.00 87.56 111 PHE A CA 1
ATOM 915 C C . PHE A 1 111 ? 8.255 -5.969 -1.428 1.00 87.56 111 PHE A C 1
ATOM 917 O O . PHE A 1 111 ? 8.176 -7.087 -1.934 1.00 87.56 111 PHE A O 1
ATOM 924 N N . GLN A 1 112 ? 8.944 -5.754 -0.306 1.00 86.06 112 GLN A N 1
ATOM 925 C CA . GLN A 1 112 ? 9.744 -6.766 0.389 1.00 86.06 112 GLN A CA 1
ATOM 926 C C . GLN A 1 112 ? 8.949 -7.547 1.442 1.00 86.06 112 GLN A C 1
ATOM 928 O O . GLN A 1 112 ? 9.374 -8.626 1.845 1.00 86.06 112 GLN A O 1
ATOM 933 N N . LEU A 1 113 ? 7.799 -7.033 1.897 1.00 86.19 113 LEU A N 1
ATOM 934 C CA . LEU A 1 113 ? 7.021 -7.665 2.975 1.00 86.19 113 LEU A CA 1
ATOM 935 C C . LEU A 1 113 ? 6.277 -8.932 2.557 1.00 86.19 113 LEU A C 1
ATOM 937 O O . LEU A 1 113 ? 5.729 -9.615 3.415 1.00 86.19 113 LEU A O 1
ATOM 941 N N . ASN A 1 114 ? 6.264 -9.249 1.261 1.00 88.88 114 ASN A N 1
ATOM 942 C CA . ASN A 1 114 ? 5.550 -10.393 0.707 1.00 88.88 114 ASN A CA 1
ATOM 943 C C . ASN A 1 114 ? 4.085 -10.500 1.185 1.00 88.88 114 ASN A C 1
ATOM 945 O O . ASN A 1 114 ? 3.610 -11.582 1.521 1.00 88.88 114 ASN A O 1
ATOM 949 N N . LEU A 1 115 ? 3.394 -9.361 1.256 1.00 94.06 115 LEU A N 1
ATOM 950 C CA . LEU A 1 115 ? 1.988 -9.286 1.646 1.00 94.06 115 LEU A CA 1
ATOM 951 C C . LEU A 1 115 ? 1.122 -9.267 0.395 1.00 94.06 115 LEU A C 1
ATOM 953 O O . LEU A 1 115 ? 1.404 -8.490 -0.515 1.00 94.06 115 LEU A O 1
ATOM 957 N N . GLU A 1 116 ? 0.076 -10.085 0.371 1.00 95.75 116 GLU A N 1
ATOM 958 C CA . GLU A 1 116 ? -0.930 -10.077 -0.688 1.00 95.75 116 GLU A CA 1
ATOM 959 C C . GLU A 1 116 ? -1.976 -8.991 -0.407 1.00 95.75 116 GLU A C 1
ATOM 961 O O . GLU A 1 116 ? -2.576 -8.949 0.667 1.00 95.75 116 GLU A O 1
ATOM 966 N N . PHE A 1 117 ? -2.190 -8.093 -1.369 1.00 96.19 117 PHE A N 1
ATOM 967 C CA . PHE A 1 117 ? -3.190 -7.034 -1.280 1.00 96.19 117 PHE A CA 1
ATOM 968 C C . PHE A 1 117 ? -4.399 -7.415 -2.131 1.00 96.19 117 PHE A C 1
ATOM 970 O O . PHE A 1 117 ? -4.597 -6.920 -3.243 1.00 96.19 117 PHE A O 1
ATOM 977 N N . SER A 1 118 ? -5.225 -8.293 -1.574 1.00 95.00 118 SER A N 1
ATOM 978 C CA . SER A 1 118 ? -6.365 -8.926 -2.247 1.00 95.00 118 SER A CA 1
ATOM 979 C C . SER A 1 118 ? -7.427 -7.951 -2.766 1.00 95.00 118 SER A C 1
ATOM 981 O O . SER A 1 118 ? -8.224 -8.319 -3.616 1.00 95.00 118 SER A O 1
ATOM 983 N N . ASN A 1 119 ? -7.467 -6.714 -2.263 1.00 97.00 119 ASN A N 1
ATOM 984 C CA . ASN A 1 119 ? -8.446 -5.701 -2.672 1.00 97.00 119 ASN A CA 1
ATOM 985 C C . ASN A 1 119 ? -7.813 -4.498 -3.388 1.00 97.00 119 ASN A C 1
ATOM 987 O O . ASN A 1 119 ? -8.525 -3.560 -3.760 1.00 97.00 119 ASN A O 1
ATOM 991 N N . LEU A 1 120 ? -6.493 -4.517 -3.602 1.00 98.06 120 LEU A N 1
ATOM 992 C CA . LEU A 1 120 ? -5.790 -3.421 -4.252 1.00 98.06 120 LEU A CA 1
ATOM 993 C C . LEU A 1 120 ? -6.078 -3.423 -5.752 1.00 98.06 120 LEU A C 1
ATOM 995 O O . LEU A 1 120 ? -5.734 -4.356 -6.473 1.00 98.06 120 LEU A O 1
ATOM 999 N N . SER A 1 121 ? -6.671 -2.328 -6.216 1.00 98.00 121 SER A N 1
ATOM 1000 C CA . SER A 1 121 ? -7.045 -2.125 -7.618 1.00 98.00 121 SER A CA 1
ATOM 1001 C C . SER A 1 121 ? -6.219 -1.037 -8.301 1.00 98.00 121 SER A C 1
ATOM 1003 O O . SER A 1 121 ? -6.072 -1.066 -9.525 1.00 98.00 121 SER A O 1
ATOM 1005 N N . GLU A 1 122 ? -5.626 -0.118 -7.533 1.00 98.50 122 GLU A N 1
ATOM 1006 C CA . GLU A 1 122 ? -4.760 0.935 -8.062 1.00 98.50 122 GLU A CA 1
ATOM 1007 C C . GLU A 1 122 ? -3.456 1.042 -7.275 1.00 98.50 122 GLU A C 1
ATOM 1009 O O . GLU A 1 122 ? -3.455 1.238 -6.059 1.00 98.50 122 GLU A O 1
ATOM 1014 N N . LEU A 1 123 ? -2.338 0.988 -7.992 1.00 98.00 123 LEU A N 1
ATOM 1015 C CA . LEU A 1 123 ? -1.002 1.196 -7.457 1.00 98.00 123 LEU A CA 1
ATOM 1016 C C . LEU A 1 123 ? -0.369 2.374 -8.180 1.00 98.00 123 LEU A C 1
ATOM 1018 O O . LEU A 1 123 ? -0.318 2.409 -9.406 1.00 98.00 123 LEU A O 1
ATOM 1022 N N . SER A 1 124 ? 0.156 3.325 -7.421 1.00 97.25 124 SER A N 1
ATOM 1023 C CA . SER A 1 124 ? 0.936 4.429 -7.958 1.00 97.25 124 SER A CA 1
ATOM 1024 C C . SER A 1 124 ? 2.257 4.524 -7.217 1.00 97.25 124 SER A C 1
ATOM 1026 O O . SER A 1 124 ? 2.295 4.797 -6.021 1.00 97.25 124 SER A O 1
ATOM 1028 N N . VAL A 1 125 ? 3.352 4.371 -7.941 1.00 95.00 125 VAL A N 1
ATOM 1029 C CA . VAL A 1 125 ? 4.711 4.450 -7.408 1.00 95.00 125 VAL A CA 1
ATOM 1030 C C . VAL A 1 125 ? 5.399 5.685 -7.957 1.00 95.00 125 VAL A C 1
ATOM 1032 O O . VAL A 1 125 ? 5.284 6.003 -9.142 1.00 95.00 125 VAL A O 1
ATOM 1035 N N . ARG A 1 126 ? 6.099 6.412 -7.093 1.00 92.38 126 ARG A N 1
ATOM 1036 C CA . ARG A 1 126 ? 6.819 7.618 -7.475 1.00 92.38 126 ARG A CA 1
ATOM 1037 C C . ARG A 1 126 ? 8.219 7.644 -6.889 1.00 92.38 126 ARG A C 1
ATOM 1039 O O . ARG A 1 126 ? 8.387 7.400 -5.697 1.00 92.38 126 ARG A O 1
ATOM 1046 N N . ASP A 1 127 ? 9.192 8.004 -7.723 1.00 90.12 127 ASP A N 1
ATOM 1047 C CA . ASP A 1 127 ? 10.584 8.181 -7.307 1.00 90.12 127 ASP A CA 1
ATOM 1048 C C . ASP A 1 127 ? 11.119 6.901 -6.617 1.00 90.12 127 ASP A C 1
ATOM 1050 O O . ASP A 1 127 ? 11.865 6.961 -5.644 1.00 90.12 127 ASP A O 1
ATOM 1054 N N . VAL A 1 128 ? 10.680 5.718 -7.078 1.00 90.06 128 VAL A N 1
ATOM 1055 C CA . VAL A 1 128 ? 11.054 4.406 -6.516 1.00 90.06 128 VAL A CA 1
ATOM 1056 C C . VAL A 1 128 ? 12.095 3.734 -7.404 1.00 90.06 128 VAL A C 1
ATOM 1058 O O . VAL A 1 128 ? 11.990 3.744 -8.632 1.00 90.06 128 VAL A O 1
ATOM 1061 N N . LYS A 1 129 ? 13.087 3.096 -6.780 1.00 88.88 129 LYS A N 1
ATOM 1062 C CA . LYS A 1 129 ? 14.019 2.203 -7.467 1.00 88.88 129 LYS A CA 1
ATOM 1063 C C . LYS A 1 129 ? 13.504 0.763 -7.431 1.00 88.88 129 LYS A C 1
ATOM 1065 O O . LYS A 1 129 ? 13.436 0.174 -6.357 1.00 88.88 129 LYS A O 1
ATOM 1070 N N . PHE A 1 130 ? 13.206 0.213 -8.602 1.00 88.12 130 PHE A N 1
ATOM 1071 C CA . PHE A 1 130 ? 12.814 -1.173 -8.816 1.00 88.12 130 PHE A CA 1
ATOM 1072 C C . PHE A 1 130 ? 14.027 -2.100 -8.889 1.00 88.12 130 PHE A C 1
ATOM 1074 O O . PHE A 1 130 ? 14.940 -1.909 -9.699 1.00 88.12 130 PHE A O 1
ATOM 1081 N N . MET A 1 131 ? 14.003 -3.139 -8.067 1.00 86.38 131 MET A N 1
ATOM 1082 C CA . MET A 1 131 ? 14.871 -4.305 -8.149 1.00 86.38 131 MET A CA 1
ATOM 1083 C C . MET A 1 131 ? 14.262 -5.360 -9.078 1.00 86.38 131 MET A C 1
ATOM 1085 O O . MET A 1 131 ? 13.070 -5.333 -9.382 1.00 86.3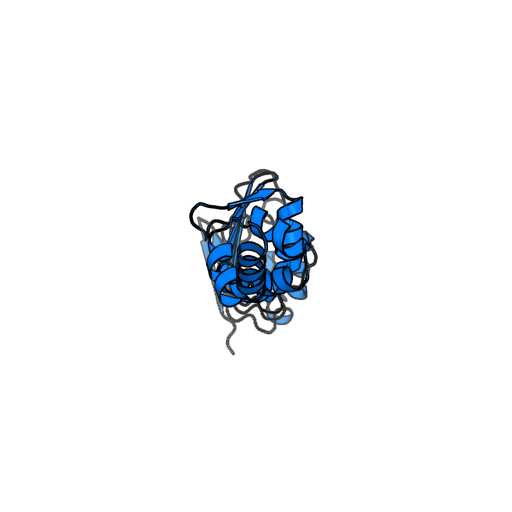8 131 MET A O 1
ATOM 1089 N N . ALA A 1 132 ? 15.085 -6.310 -9.531 1.00 79.19 132 ALA A N 1
ATOM 1090 C CA . ALA A 1 132 ? 14.665 -7.333 -10.493 1.00 79.19 132 ALA A CA 1
ATOM 1091 C C . ALA A 1 132 ? 13.466 -8.173 -10.010 1.00 79.19 132 ALA A C 1
ATOM 1093 O O . ALA A 1 132 ? 12.645 -8.601 -10.819 1.00 79.19 132 ALA A O 1
ATOM 1094 N N . ASP A 1 133 ? 13.348 -8.389 -8.699 1.00 85.31 133 ASP A N 1
ATOM 1095 C CA . ASP A 1 133 ? 12.264 -9.185 -8.121 1.00 85.31 133 ASP A CA 1
ATOM 1096 C C . ASP A 1 133 ? 11.033 -8.360 -7.731 1.00 85.31 133 ASP A C 1
ATOM 1098 O O . ASP A 1 133 ? 9.974 -8.941 -7.503 1.00 85.31 133 ASP A O 1
ATOM 1102 N N . ASP A 1 134 ? 11.107 -7.026 -7.732 1.00 88.12 134 ASP A N 1
ATOM 1103 C CA . ASP A 1 134 ? 9.978 -6.183 -7.322 1.00 88.12 134 ASP A CA 1
ATOM 1104 C C . ASP A 1 134 ? 8.797 -6.342 -8.276 1.00 88.12 134 ASP A C 1
ATOM 1106 O O . ASP A 1 134 ? 7.661 -6.476 -7.833 1.00 88.12 134 ASP A O 1
ATOM 1110 N N . ILE A 1 135 ? 9.051 -6.406 -9.586 1.00 85.69 135 ILE A N 1
ATOM 1111 C CA . ILE A 1 135 ? 7.990 -6.626 -10.579 1.00 85.69 135 ILE A CA 1
ATOM 1112 C C . ILE A 1 135 ? 7.332 -7.990 -10.376 1.00 85.69 135 ILE A C 1
ATOM 1114 O O . ILE A 1 135 ? 6.108 -8.092 -10.424 1.00 85.69 135 ILE A O 1
ATOM 1118 N N . LYS A 1 136 ? 8.115 -9.027 -10.056 1.00 86.38 136 LYS A N 1
ATOM 1119 C CA . LYS A 1 136 ? 7.562 -10.345 -9.721 1.00 86.38 136 LYS A CA 1
ATOM 1120 C C . LYS A 1 136 ? 6.699 -10.269 -8.463 1.00 86.38 136 LYS A C 1
ATOM 1122 O O . LYS A 1 136 ? 5.584 -10.788 -8.471 1.00 86.38 136 LYS A O 1
ATOM 1127 N N . CYS A 1 137 ? 7.172 -9.586 -7.419 1.00 89.06 137 CYS A N 1
ATOM 1128 C CA . CYS A 1 137 ? 6.403 -9.355 -6.197 1.00 89.06 137 CYS A CA 1
ATOM 1129 C C . CYS A 1 137 ? 5.083 -8.642 -6.494 1.00 89.06 137 CYS A C 1
ATOM 1131 O O . CYS A 1 137 ? 4.046 -9.112 -6.044 1.00 89.06 137 CYS A O 1
ATOM 1133 N N . ILE A 1 138 ? 5.095 -7.577 -7.299 1.00 90.81 138 ILE A N 1
ATOM 1134 C CA . ILE A 1 138 ? 3.886 -6.857 -7.726 1.00 90.81 138 ILE A CA 1
ATOM 1135 C C . ILE A 1 138 ? 2.914 -7.802 -8.430 1.00 90.81 138 ILE A C 1
ATOM 1137 O O . ILE A 1 138 ? 1.747 -7.871 -8.053 1.00 90.81 138 ILE A O 1
ATOM 1141 N N . THR A 1 139 ? 3.396 -8.563 -9.416 1.00 89.56 139 THR A N 1
ATOM 1142 C CA . THR A 1 139 ? 2.541 -9.475 -10.190 1.00 89.56 139 THR A CA 1
ATOM 1143 C C . THR A 1 139 ? 1.928 -10.587 -9.343 1.00 89.56 139 THR A C 1
ATOM 1145 O O . THR A 1 139 ? 0.811 -11.009 -9.616 1.00 89.56 139 THR A O 1
ATOM 1148 N N . ARG A 1 140 ? 2.634 -11.048 -8.304 1.00 90.75 140 ARG A N 1
ATOM 1149 C CA . ARG A 1 140 ? 2.144 -12.087 -7.392 1.00 90.75 140 ARG A CA 1
ATOM 1150 C C . ARG 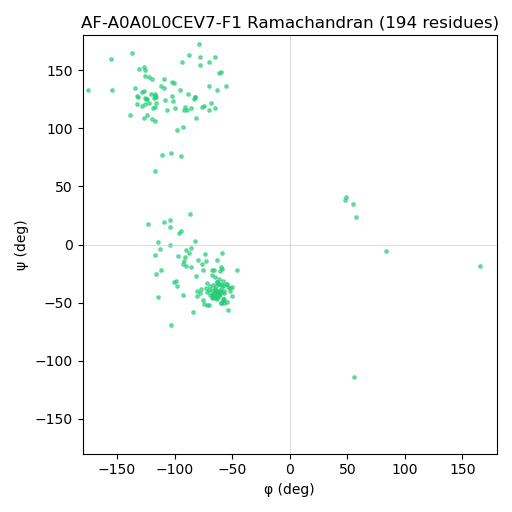A 1 140 ? 1.187 -11.529 -6.346 1.00 90.75 140 ARG A C 1
ATOM 1152 O O . ARG A 1 140 ? 0.183 -12.153 -6.038 1.00 90.75 140 ARG A O 1
ATOM 1159 N N . ASN A 1 141 ? 1.536 -10.389 -5.766 1.00 94.19 141 ASN A N 1
ATOM 1160 C CA . ASN A 1 141 ? 0.919 -9.921 -4.535 1.00 94.19 141 ASN A CA 1
ATOM 1161 C C . ASN A 1 141 ? -0.268 -8.989 -4.782 1.00 94.19 141 ASN A C 1
ATOM 1163 O O . ASN A 1 141 ? -1.046 -8.771 -3.857 1.00 94.19 141 ASN A O 1
ATOM 1167 N N . PHE A 1 142 ? -0.417 -8.429 -5.988 1.00 94.81 142 PHE A N 1
ATOM 1168 C CA . PHE A 1 142 ? -1.517 -7.526 -6.347 1.00 94.81 142 PHE A CA 1
ATOM 1169 C C . PHE A 1 142 ? -2.380 -8.148 -7.460 1.00 94.81 142 PHE A C 1
ATOM 1171 O O . PHE A 1 142 ? -2.435 -7.618 -8.574 1.00 94.81 142 PHE A O 1
ATOM 1178 N N . PRO A 1 143 ? -3.042 -9.290 -7.192 1.00 92.88 143 PRO A N 1
ATOM 1179 C CA . PRO A 1 143 ? -3.677 -10.100 -8.232 1.00 92.88 143 PRO A CA 1
ATOM 1180 C C . PRO A 1 143 ? -4.785 -9.361 -8.992 1.00 92.88 143 PRO A C 1
ATOM 1182 O O . PRO A 1 143 ? -4.973 -9.607 -10.179 1.00 92.88 143 PRO A O 1
ATOM 1185 N N . TYR A 1 144 ? -5.477 -8.415 -8.351 1.00 96.06 144 TYR A N 1
ATOM 1186 C CA . TYR A 1 144 ? -6.593 -7.661 -8.940 1.00 96.06 144 TYR A CA 1
ATOM 1187 C C . TYR A 1 144 ? -6.220 -6.232 -9.353 1.00 96.06 144 TYR A C 1
ATOM 1189 O O . TYR A 1 144 ? -7.093 -5.371 -9.485 1.00 96.06 144 TYR A O 1
ATOM 1197 N N . LEU A 1 145 ? -4.929 -5.959 -9.558 1.00 97.31 145 LEU A N 1
ATOM 1198 C CA . LEU A 1 145 ? -4.462 -4.634 -9.942 1.00 97.31 145 LEU A CA 1
ATOM 1199 C C . LEU A 1 145 ? -4.999 -4.248 -11.328 1.00 97.31 145 LEU A C 1
ATOM 1201 O O . LEU A 1 145 ? -4.665 -4.877 -12.330 1.00 97.31 145 LEU A O 1
ATOM 1205 N N . ARG A 1 146 ? -5.801 -3.181 -11.387 1.00 97.19 146 ARG A N 1
ATOM 1206 C CA . ARG A 1 146 ? -6.412 -2.657 -12.621 1.00 97.19 146 ARG A CA 1
ATOM 1207 C C . ARG A 1 146 ? -5.649 -1.478 -13.194 1.00 97.19 146 ARG A C 1
ATOM 1209 O O . ARG A 1 146 ? -5.605 -1.298 -14.411 1.00 97.19 146 ARG A O 1
ATOM 1216 N N . LYS A 1 147 ? -5.023 -0.682 -12.329 1.00 97.56 147 LYS A N 1
ATOM 1217 C CA . LYS A 1 147 ? -4.251 0.491 -12.727 1.00 97.56 147 LYS A CA 1
ATOM 1218 C C . LYS A 1 147 ? -2.897 0.518 -12.039 1.00 97.56 147 LYS A C 1
ATOM 1220 O O . LYS A 1 147 ? -2.820 0.459 -10.814 1.00 97.56 147 LYS A O 1
ATOM 1225 N N . PHE A 1 148 ? -1.847 0.673 -12.835 1.00 96.12 148 PHE A N 1
ATOM 1226 C CA . PHE A 1 148 ? -0.483 0.805 -12.352 1.00 96.12 148 PHE A CA 1
ATOM 1227 C C . PHE A 1 148 ? 0.162 2.072 -12.923 1.00 96.12 148 PHE A C 1
ATOM 1229 O O . PHE A 1 148 ? 0.465 2.151 -14.112 1.00 96.12 148 PHE A O 1
ATOM 1236 N N . ASP A 1 149 ? 0.359 3.072 -12.067 1.00 95.69 149 ASP A N 1
ATOM 1237 C CA . ASP A 1 149 ? 1.037 4.321 -12.401 1.00 95.69 149 ASP A CA 1
ATOM 1238 C C . ASP A 1 149 ? 2.478 4.285 -11.872 1.00 95.69 149 ASP A C 1
ATOM 1240 O O . ASP A 1 149 ? 2.718 4.125 -10.678 1.00 95.69 149 ASP A O 1
ATOM 1244 N N . ILE A 1 150 ? 3.450 4.480 -12.754 1.00 93.12 150 ILE A N 1
ATOM 1245 C CA . ILE A 1 150 ? 4.877 4.512 -12.447 1.00 93.12 150 ILE A CA 1
ATOM 1246 C C . ILE A 1 150 ? 5.397 5.890 -12.814 1.00 93.12 150 ILE A C 1
ATOM 1248 O O . ILE A 1 150 ? 5.349 6.279 -13.977 1.00 93.12 150 ILE A O 1
ATOM 1252 N N . LYS A 1 151 ? 5.889 6.644 -11.832 1.00 91.94 151 LYS A N 1
ATOM 1253 C CA . LYS A 1 151 ? 6.349 8.018 -12.036 1.00 91.94 151 LYS A CA 1
ATOM 1254 C C . LYS A 1 151 ? 7.785 8.212 -11.579 1.00 91.94 151 LYS A C 1
ATOM 1256 O O . LYS A 1 151 ? 8.089 7.952 -10.422 1.00 91.94 151 LYS A O 1
ATOM 1261 N N . ASN A 1 152 ? 8.656 8.706 -12.457 1.00 90.25 152 ASN A N 1
ATOM 1262 C CA . ASN A 1 152 ? 10.068 8.978 -12.165 1.00 90.25 152 ASN A CA 1
ATOM 1263 C C . ASN A 1 152 ? 10.768 7.798 -11.461 1.00 90.25 152 ASN A C 1
ATOM 1265 O O . ASN A 1 152 ? 11.517 7.986 -10.510 1.00 90.25 152 ASN A O 1
ATOM 1269 N N . CYS A 1 153 ? 10.445 6.565 -11.847 1.00 89.81 153 CYS A N 1
ATOM 1270 C CA . CYS A 1 153 ? 11.030 5.382 -11.224 1.00 89.81 153 CYS A CA 1
ATOM 1271 C C . CYS A 1 153 ? 12.264 4.909 -11.995 1.00 89.81 153 CYS A C 1
ATOM 1273 O O . CYS A 1 153 ? 12.420 5.173 -13.189 1.00 89.81 153 CYS A O 1
ATOM 1275 N N . PHE A 1 154 ? 13.133 4.181 -11.301 1.00 87.44 154 PHE A N 1
ATOM 1276 C CA . PHE A 1 154 ? 14.445 3.772 -11.798 1.00 87.44 154 PHE A CA 1
ATOM 1277 C C . PHE A 1 154 ? 14.616 2.263 -11.684 1.00 87.44 154 PHE A C 1
ATOM 1279 O O . PHE A 1 154 ? 14.056 1.633 -10.795 1.00 87.44 154 PHE A O 1
ATOM 1286 N N . ARG A 1 155 ? 15.436 1.677 -12.549 1.00 88.06 155 ARG A N 1
ATOM 1287 C CA . ARG A 1 155 ? 15.873 0.281 -12.466 1.00 88.06 155 ARG A CA 1
ATOM 1288 C C . ARG A 1 155 ? 16.986 0.105 -11.433 1.00 88.06 155 ARG A C 1
ATOM 1290 O O . ARG A 1 155 ? 17.591 1.069 -10.960 1.00 88.06 155 ARG A O 1
ATOM 1297 N N . ALA A 1 156 ? 17.344 -1.148 -11.161 1.00 85.12 156 ALA A N 1
ATOM 1298 C CA . ALA A 1 156 ? 18.424 -1.519 -10.245 1.00 85.12 156 ALA A CA 1
ATOM 1299 C C . ALA A 1 156 ? 19.780 -0.860 -10.585 1.00 85.12 156 ALA A C 1
ATOM 1301 O O . ALA A 1 156 ? 20.536 -0.485 -9.687 1.00 85.12 156 ALA A O 1
ATOM 1302 N N . ASN A 1 157 ? 20.068 -0.649 -11.870 1.00 85.25 157 ASN A N 1
ATOM 1303 C CA . ASN A 1 157 ? 21.280 0.028 -12.344 1.00 85.25 157 ASN A CA 1
ATOM 1304 C C . ASN A 1 157 ? 21.191 1.570 -12.315 1.00 85.25 157 ASN A C 1
ATOM 1306 O O . ASN A 1 157 ? 22.119 2.236 -12.757 1.00 85.25 157 ASN A O 1
ATOM 1310 N N . GLY A 1 158 ? 20.086 2.139 -11.821 1.00 83.19 158 GLY A N 1
ATOM 1311 C CA . GLY A 1 158 ? 19.849 3.582 -11.760 1.00 83.19 158 GLY A CA 1
ATOM 1312 C C . GLY A 1 158 ? 19.306 4.193 -13.053 1.00 83.19 158 GLY A C 1
ATOM 1313 O O . GLY A 1 158 ? 18.949 5.367 -13.057 1.00 83.19 158 GLY A O 1
ATOM 1314 N N . ALA A 1 159 ? 19.194 3.425 -14.141 1.00 85.56 159 ALA A N 1
ATOM 1315 C CA . ALA A 1 159 ? 18.584 3.926 -15.365 1.00 85.56 159 ALA A CA 1
ATOM 1316 C C . ALA A 1 159 ? 17.075 4.110 -15.171 1.00 85.56 159 ALA A C 1
ATOM 1318 O O . ALA A 1 159 ? 16.407 3.237 -14.617 1.00 85.56 159 ALA A O 1
ATOM 1319 N N . ALA A 1 160 ? 16.542 5.224 -15.657 1.00 84.38 160 ALA A N 1
ATOM 1320 C CA . ALA A 1 160 ? 15.118 5.512 -15.612 1.00 84.38 160 ALA A CA 1
ATOM 1321 C C . ALA A 1 160 ? 14.284 4.456 -16.358 1.00 84.38 160 ALA A C 1
ATOM 1323 O O . ALA A 1 160 ? 14.733 3.847 -17.334 1.00 84.38 160 ALA A O 1
ATOM 1324 N N . ILE A 1 161 ? 13.067 4.238 -15.866 1.00 83.75 161 ILE A N 1
ATOM 1325 C CA . ILE A 1 161 ? 12.054 3.397 -16.501 1.00 83.75 161 ILE A CA 1
ATOM 1326 C C . ILE A 1 161 ? 11.258 4.292 -17.447 1.00 83.75 161 ILE A C 1
ATOM 1328 O O . ILE A 1 161 ? 10.579 5.219 -17.004 1.00 83.75 161 ILE A O 1
ATOM 1332 N N . HIS A 1 162 ? 11.342 4.016 -18.747 1.00 81.25 162 HIS A N 1
ATOM 1333 C CA . HIS A 1 162 ? 10.641 4.792 -19.775 1.00 81.25 162 HIS A CA 1
ATOM 1334 C C . HIS A 1 162 ? 9.601 3.960 -20.518 1.00 81.25 162 HIS A C 1
ATOM 1336 O O . HIS A 1 162 ? 8.640 4.496 -21.066 1.00 81.25 162 HIS A O 1
ATOM 1342 N N . THR A 1 163 ? 9.785 2.643 -20.553 1.00 77.19 163 THR A N 1
ATOM 1343 C CA . THR A 1 163 ? 8.994 1.746 -21.387 1.00 77.19 163 THR A CA 1
ATOM 1344 C C . THR A 1 163 ? 8.587 0.486 -20.639 1.00 77.19 163 THR A C 1
ATOM 1346 O O . THR A 1 163 ? 9.156 0.133 -19.611 1.00 77.19 163 THR A O 1
ATOM 1349 N N . MET A 1 164 ? 7.613 -0.235 -21.191 1.00 76.12 164 MET A N 1
ATOM 1350 C CA . MET A 1 164 ? 7.199 -1.537 -20.666 1.00 76.12 164 MET A CA 1
ATOM 1351 C C . MET A 1 164 ? 8.339 -2.570 -20.695 1.00 76.12 164 MET A C 1
ATOM 1353 O O . MET A 1 164 ? 8.467 -3.363 -19.766 1.00 76.12 164 MET A O 1
ATOM 1357 N N . LYS A 1 165 ? 9.225 -2.498 -21.703 1.00 76.38 165 LYS A N 1
ATOM 1358 C CA . LYS A 1 165 ? 10.416 -3.360 -21.816 1.00 76.38 165 LYS A CA 1
ATOM 1359 C C . LYS A 1 165 ? 11.379 -3.207 -20.637 1.00 76.38 165 LYS A C 1
ATOM 1361 O O . LYS A 1 165 ? 12.173 -4.103 -20.379 1.00 76.38 165 LYS A O 1
ATOM 1366 N N . ASP A 1 166 ? 11.324 -2.072 -19.939 1.00 76.06 166 ASP A N 1
ATOM 1367 C CA . ASP A 1 166 ? 12.153 -1.814 -18.762 1.00 76.06 166 ASP A CA 1
ATOM 1368 C C . ASP A 1 166 ? 11.617 -2.491 -17.489 1.00 76.06 166 ASP A C 1
ATOM 1370 O O . ASP A 1 166 ? 12.344 -2.542 -16.497 1.00 76.06 166 ASP A O 1
ATOM 1374 N N . LEU A 1 167 ? 10.370 -2.981 -17.507 1.00 75.62 167 LEU A N 1
ATOM 1375 C CA . LEU A 1 167 ? 9.692 -3.613 -16.372 1.00 75.62 167 LEU A CA 1
ATOM 1376 C C . LEU A 1 167 ? 9.666 -5.133 -16.530 1.00 75.62 167 LEU A C 1
ATOM 1378 O O . LEU A 1 167 ? 10.320 -5.845 -15.776 1.00 75.62 167 LEU A O 1
ATOM 1382 N N . ASP A 1 168 ? 8.889 -5.603 -17.501 1.00 78.00 168 ASP A N 1
ATOM 1383 C CA . ASP A 1 168 ? 8.727 -6.995 -17.916 1.00 78.00 168 ASP A CA 1
ATOM 1384 C C . ASP A 1 168 ? 7.818 -6.973 -19.159 1.00 78.00 168 ASP A C 1
ATOM 1386 O O . ASP A 1 168 ? 6.785 -6.294 -19.153 1.00 78.00 168 ASP A O 1
ATOM 1390 N N . ASN A 1 169 ? 8.182 -7.688 -20.227 1.00 75.44 169 ASN A N 1
ATOM 1391 C CA . ASN A 1 169 ? 7.361 -7.737 -21.445 1.00 75.44 169 ASN A CA 1
ATOM 1392 C C . ASN A 1 169 ? 6.011 -8.427 -21.199 1.00 75.44 169 ASN A C 1
ATOM 1394 O O . ASN A 1 169 ? 5.048 -8.130 -21.903 1.00 75.44 169 ASN A O 1
ATOM 1398 N N . ASP A 1 170 ? 5.920 -9.260 -20.160 1.00 80.12 170 ASP A N 1
ATOM 1399 C CA . ASP A 1 170 ? 4.747 -10.096 -19.894 1.00 80.12 170 ASP A CA 1
ATOM 1400 C C . ASP A 1 170 ? 3.888 -9.534 -18.746 1.00 80.12 170 ASP A C 1
ATOM 1402 O O . ASP A 1 170 ? 3.030 -10.221 -18.187 1.00 80.12 170 ASP A O 1
ATOM 1406 N N . ILE A 1 171 ? 4.097 -8.270 -18.349 1.00 82.75 171 ILE A N 1
ATOM 1407 C CA . ILE A 1 171 ? 3.400 -7.683 -17.192 1.00 82.75 171 ILE A CA 1
ATOM 1408 C C . ILE A 1 171 ? 1.868 -7.706 -17.348 1.00 82.75 171 ILE A C 1
ATOM 1410 O O . ILE A 1 171 ? 1.170 -7.944 -16.366 1.00 82.75 171 ILE A O 1
ATOM 1414 N N . PHE A 1 172 ? 1.336 -7.540 -18.566 1.00 81.81 172 PHE A N 1
ATOM 1415 C CA . PHE A 1 172 ? -0.109 -7.636 -18.841 1.00 81.81 172 PHE A CA 1
ATOM 1416 C C . PHE A 1 172 ? -0.653 -9.070 -18.849 1.00 81.81 172 PHE A C 1
ATOM 1418 O O . PHE A 1 172 ? -1.866 -9.253 -18.707 1.00 81.81 172 PHE A O 1
ATOM 1425 N N . GLU A 1 173 ? 0.210 -10.067 -19.058 1.00 84.56 173 GLU A N 1
ATOM 1426 C CA . GLU A 1 173 ? -0.161 -11.481 -18.966 1.00 84.56 173 GLU A CA 1
ATOM 1427 C C . GLU A 1 173 ? -0.241 -11.903 -17.501 1.00 84.56 173 GLU A C 1
ATOM 1429 O O . GLU A 1 173 ? -1.186 -12.574 -17.094 1.00 84.56 173 GLU A O 1
ATOM 1434 N N . ARG A 1 174 ? 0.714 -11.443 -16.683 1.00 85.94 174 ARG A N 1
ATOM 1435 C CA . ARG A 1 174 ? 0.761 -11.762 -15.251 1.00 85.94 174 ARG A CA 1
ATOM 1436 C C . ARG A 1 174 ? -0.248 -10.964 -14.430 1.00 85.94 174 ARG A C 1
ATOM 1438 O O . ARG A 1 174 ? -0.861 -11.515 -13.523 1.00 85.94 174 ARG A O 1
ATOM 1445 N N . LEU A 1 175 ? -0.461 -9.690 -14.755 1.00 89.62 175 LEU A N 1
ATOM 1446 C CA . LEU A 1 175 ? -1.528 -8.873 -14.176 1.00 89.62 175 LEU A CA 1
ATOM 1447 C C . LEU A 1 175 ? -2.753 -8.927 -15.087 1.00 89.62 175 LEU A C 1
ATOM 1449 O O . LEU A 1 175 ? -3.038 -7.995 -15.839 1.00 89.62 175 LEU A O 1
ATOM 1453 N N . MET A 1 176 ? -3.478 -10.044 -15.028 1.00 90.69 176 MET A N 1
ATOM 1454 C CA . MET A 1 176 ? -4.593 -10.332 -15.940 1.00 90.69 176 MET A CA 1
ATOM 1455 C C . MET A 1 176 ? -5.661 -9.227 -15.954 1.00 90.69 176 MET A C 1
ATOM 1457 O O . MET A 1 176 ? -6.222 -8.932 -17.012 1.00 90.69 176 MET A O 1
ATOM 1461 N N . HIS A 1 177 ? -5.882 -8.589 -14.800 1.00 94.12 177 HIS A N 1
ATOM 1462 C CA . HIS A 1 177 ? -6.851 -7.512 -14.592 1.00 94.12 177 HIS A CA 1
ATOM 1463 C C . HIS A 1 177 ? -6.326 -6.107 -14.928 1.00 94.12 177 HIS A C 1
ATOM 1465 O O . HIS A 1 177 ? -7.090 -5.149 -14.834 1.00 94.12 177 HIS A O 1
ATOM 1471 N N . LEU A 1 178 ? -5.055 -5.960 -15.320 1.00 95.00 178 LEU A N 1
ATOM 1472 C CA . LEU A 1 178 ? -4.459 -4.656 -15.600 1.00 95.00 178 LEU A CA 1
ATOM 1473 C C . LEU A 1 178 ? -5.052 -4.053 -16.874 1.00 95.00 178 LEU A C 1
ATOM 1475 O O . LEU A 1 178 ? -4.855 -4.550 -17.983 1.00 95.00 178 LEU A O 1
ATOM 1479 N N . GLU A 1 179 ? -5.747 -2.936 -16.707 1.00 94.75 179 GLU A N 1
ATOM 1480 C CA . GLU A 1 179 ? -6.386 -2.173 -17.778 1.00 94.75 179 GLU A CA 1
ATOM 1481 C C . GLU A 1 179 ? -5.504 -1.002 -18.217 1.00 94.75 179 GLU A C 1
ATOM 1483 O O . GLU A 1 179 ? -5.457 -0.650 -19.400 1.00 94.75 179 GLU A O 1
ATOM 1488 N N . VAL A 1 180 ? -4.799 -0.399 -17.256 1.00 93.94 180 VAL A N 1
ATOM 1489 C CA . VAL A 1 180 ? -4.022 0.825 -17.449 1.00 93.94 180 VAL A CA 1
ATOM 1490 C C . VAL A 1 180 ? -2.633 0.677 -16.841 1.00 93.94 180 VAL A C 1
ATOM 1492 O O . VAL A 1 180 ? -2.497 0.514 -15.630 1.00 93.94 180 VAL A O 1
ATOM 1495 N N . LEU A 1 181 ? -1.603 0.819 -17.676 1.00 93.31 181 LEU A N 1
ATOM 1496 C CA . LEU A 1 181 ? -0.215 0.988 -17.250 1.00 93.31 181 LEU A CA 1
ATOM 1497 C C . LEU A 1 181 ? 0.279 2.351 -17.728 1.00 93.31 181 LEU A C 1
ATOM 1499 O O . LEU A 1 181 ? 0.350 2.626 -18.928 1.00 93.31 181 LEU A O 1
ATOM 1503 N N . LYS A 1 182 ? 0.643 3.211 -16.785 1.00 93.31 182 LYS A N 1
ATOM 1504 C CA . LYS A 1 182 ? 1.139 4.552 -17.073 1.00 93.31 182 LYS A CA 1
ATOM 1505 C C . LYS A 1 182 ? 2.575 4.672 -16.606 1.00 93.31 182 LYS A C 1
ATOM 1507 O O . LYS A 1 182 ? 2.859 4.417 -15.444 1.00 93.31 182 LYS A O 1
ATOM 1512 N N . ILE A 1 183 ? 3.464 5.096 -17.494 1.00 90.25 183 ILE A N 1
ATOM 1513 C CA . ILE A 1 183 ? 4.868 5.347 -17.177 1.00 90.25 183 ILE A CA 1
ATOM 1514 C C . ILE A 1 183 ? 5.147 6.819 -17.475 1.00 90.25 183 ILE A C 1
ATOM 1516 O O . ILE A 1 183 ? 5.163 7.246 -18.627 1.00 90.25 183 ILE A O 1
ATOM 1520 N N . GLU A 1 184 ? 5.322 7.617 -16.430 1.00 88.56 184 GLU A N 1
ATOM 1521 C CA . GLU A 1 184 ? 5.681 9.029 -16.522 1.00 88.56 184 GLU A CA 1
ATOM 1522 C C . GLU A 1 184 ? 7.112 9.232 -16.046 1.00 88.56 184 GLU A C 1
ATOM 1524 O O . GLU A 1 184 ? 7.502 8.781 -14.974 1.00 88.56 184 GLU A O 1
ATOM 1529 N N . HIS A 1 185 ? 7.883 10.001 -16.791 1.00 81.38 185 HIS A N 1
ATOM 1530 C CA . HIS A 1 185 ? 9.144 10.557 -16.341 1.00 81.38 185 HIS A CA 1
ATOM 1531 C C . HIS A 1 185 ? 9.141 12.050 -16.661 1.00 81.38 185 HIS A C 1
ATOM 1533 O O . HIS A 1 185 ? 8.527 12.470 -17.639 1.00 81.38 185 HIS A O 1
ATOM 1539 N N . THR A 1 186 ? 9.852 12.863 -15.883 1.00 70.00 186 THR A N 1
ATOM 1540 C CA . THR A 1 186 ? 9.957 14.330 -16.056 1.00 70.00 186 THR A CA 1
ATOM 1541 C C . THR A 1 186 ? 10.203 14.821 -17.488 1.00 70.00 186 THR A C 1
ATOM 1543 O O . THR A 1 186 ? 9.874 15.964 -17.784 1.00 70.00 186 THR A O 1
ATOM 1546 N N . PHE A 1 187 ? 10.731 13.977 -18.380 1.00 58.22 187 PHE A N 1
ATOM 1547 C CA . PHE A 1 187 ? 11.016 14.316 -19.776 1.00 58.22 187 PHE A CA 1
ATOM 1548 C C . PHE A 1 187 ? 10.214 13.506 -20.812 1.00 58.22 187 PHE A C 1
ATOM 1550 O O . PHE A 1 187 ? 10.274 13.835 -21.994 1.00 58.22 187 PHE A O 1
ATOM 1557 N N . GLN A 1 188 ? 9.476 12.460 -20.415 1.00 58.66 188 GLN A N 1
ATOM 1558 C CA . GLN A 1 188 ? 8.739 11.571 -21.327 1.00 58.66 188 GLN A CA 1
ATOM 1559 C C . GLN A 1 188 ? 7.543 10.919 -20.623 1.00 58.66 188 GLN A C 1
ATOM 1561 O O . GLN A 1 188 ? 7.696 10.357 -19.543 1.00 58.66 188 GLN A O 1
ATOM 1566 N N . ASN A 1 189 ? 6.373 10.926 -21.265 1.00 59.81 189 ASN A N 1
ATOM 1567 C CA . ASN A 1 189 ? 5.181 10.226 -20.781 1.00 59.81 189 ASN A CA 1
ATOM 1568 C C . ASN A 1 189 ? 4.781 9.144 -21.779 1.00 59.81 189 ASN A C 1
ATOM 1570 O O . ASN A 1 189 ? 4.594 9.433 -22.961 1.00 59.81 189 ASN A O 1
ATOM 1574 N N . VAL A 1 190 ? 4.605 7.919 -21.295 1.00 69.69 190 VAL A N 1
ATOM 1575 C CA . VAL A 1 190 ? 4.139 6.786 -22.090 1.00 69.69 190 VAL A CA 1
ATOM 1576 C C . VAL A 1 190 ? 2.929 6.159 -21.409 1.00 69.69 190 VAL A C 1
ATOM 1578 O O . VAL A 1 190 ? 2.914 5.921 -20.201 1.00 69.69 190 VAL A O 1
ATOM 1581 N N . TYR A 1 191 ? 1.885 5.916 -22.193 1.00 71.38 191 TYR A N 1
ATOM 1582 C CA . TYR A 1 191 ? 0.614 5.395 -21.711 1.00 71.38 191 TYR A CA 1
ATOM 1583 C C . TYR A 1 191 ? 0.256 4.130 -22.479 1.00 71.38 191 TYR A C 1
ATOM 1585 O O . TYR A 1 191 ? 0.187 4.147 -23.707 1.00 71.38 191 TYR A O 1
ATOM 1593 N N . TYR A 1 192 ? 0.010 3.049 -21.747 1.00 78.62 192 TYR A N 1
ATOM 1594 C CA . TYR A 1 192 ? -0.420 1.773 -22.294 1.00 78.62 192 TYR A CA 1
ATOM 1595 C C . TYR A 1 192 ? -1.809 1.451 -21.748 1.00 78.62 192 TYR A C 1
ATOM 1597 O O . TYR A 1 192 ? -2.055 1.501 -20.540 1.00 78.62 192 TYR A O 1
ATOM 1605 N N . ARG A 1 193 ? -2.724 1.105 -22.651 1.00 72.88 193 ARG A N 1
ATOM 1606 C CA . ARG A 1 193 ? -4.077 0.667 -22.317 1.00 72.88 193 ARG A CA 1
ATOM 1607 C C . ARG A 1 193 ? -4.318 -0.677 -22.974 1.00 72.88 193 ARG A C 1
ATOM 1609 O O . ARG A 1 193 ? -4.138 -0.798 -24.185 1.00 72.88 193 ARG A O 1
ATOM 1616 N N . LYS A 1 194 ? -4.721 -1.668 -22.183 1.00 69.00 194 LYS A N 1
ATOM 1617 C CA . LYS A 1 194 ? -5.113 -2.974 -22.713 1.00 69.00 194 LYS A CA 1
ATOM 1618 C C . LYS A 1 194 ? -6.423 -2.782 -23.484 1.00 69.00 194 LYS A C 1
ATOM 1620 O O . LYS A 1 194 ? -7.382 -2.237 -22.936 1.00 69.00 194 LYS A O 1
ATOM 1625 N N . GLN A 1 195 ? -6.440 -3.135 -24.769 1.00 56.69 195 GLN A N 1
ATOM 1626 C CA . GLN A 1 195 ? -7.693 -3.236 -25.519 1.00 56.69 195 GLN A CA 1
ATOM 1627 C C . GLN A 1 195 ? -8.355 -4.545 -25.077 1.00 56.69 195 GLN A C 1
ATOM 1629 O O . GLN A 1 195 ? -7.724 -5.597 -25.169 1.00 56.69 195 GLN A O 1
ATOM 1634 N N . LEU A 1 196 ? -9.545 -4.434 -24.484 1.00 48.78 196 LEU A N 1
ATOM 1635 C CA . LEU A 1 196 ? -10.348 -5.556 -23.992 1.00 48.78 196 LEU A CA 1
ATOM 1636 C C . LEU A 1 196 ? -11.193 -6.144 -25.120 1.00 48.78 196 LEU A C 1
ATOM 1638 O O . LEU A 1 196 ? -11.723 -5.332 -25.914 1.00 48.78 196 LEU A O 1
#

Nearest PDB structures (foldseek):
  2p1n-assembly3_B  TM=5.078E-01  e=2.009E-03  Arabidopsis thaliana
  8j07-assembly1_5  TM=6.066E-01  e=1.396E-01  Homo sapiens
  3ogm-assembly8_H  TM=4.029E-01  e=1.194E-02  Arabidopsis thaliana
  8fvu-assembly1_B  TM=5.674E-01  e=7.340E-01  Homo sapiens
  6npy-assembly1_A  TM=3.713E-01  e=1.061E+00  Homo sapiens

pLDDT: mean 87.54, std 11.32, range [48.78, 98.5]

Sequence (196 aa):
MDTQSSTIIDQISQNPFLLAHIFKFLTCQELLKLAKICENFHDLIVNHIWKLKYENLHILEFMSKYIISNVTPNEILLEKDYKEFLQLNVNNIKQLKISTFSMLNKCSITFQLNLEFSNLSELSVRDVKFMADDIKCITRNFPYLRKFDIKNCFRANGAAIHTMKDLDNDIFERLMHLEVLKIEHTFQNVYYRKQL

Mean predicted aligned error: 6.28 Å

Solvent-accessible surface area (backbone atoms only — not comparable to full-atom values): 10563 Å² total; per-residue (Å²): 138,67,68,70,64,50,55,51,52,52,53,50,76,69,32,66,69,60,45,49,64,58,54,65,76,52,52,71,70,57,48,57,56,46,36,68,73,41,68,71,43,24,50,46,41,45,69,58,42,41,35,65,71,39,21,64,33,31,39,39,43,47,96,69,37,38,32,38,65,67,45,90,75,66,45,80,30,46,58,72,57,44,54,52,49,45,74,71,39,32,69,41,24,34,30,43,34,43,35,39,79,54,89,75,77,56,56,62,64,77,61,69,66,77,62,62,21,78,46,22,32,34,40,35,41,28,42,40,35,41,48,91,59,42,57,56,38,47,42,66,25,30,57,50,27,29,34,41,39,39,29,53,28,22,36,74,87,66,50,71,46,69,52,60,80,69,74,44,85,54,51,64,70,59,20,68,52,39,43,36,45,36,30,34,35,99,90,52,78,40,81,47,67,62,86,127

Foldseek 3Di:
DPDVVVVVVVVCVPDLVNVLVVCLPDALVVLLVQLPPDVSSVCSCQVPRCLPQDQAFAWEDEDQWTWGVSDVPIGIDGNVSVLSSCQSHLQSHQHYEYEYPDPPLDADCVLVSLAANARHAYYAYEQGEDELCSLVSCLPRDQQHAEYHYEQYAYSVRHTDADPVRRPPCSCVSNVNHQWYWYYYPVHTDIDGDDD

Radius of gyration: 19.76 Å; Cα contacts (8 Å, |Δi|>4): 343; chains: 1; bounding box: 44×28×71 Å

Secondary structure (DSSP, 8-state):
--HHHHHHHHHHHT-HHHHHHHHTTS-HHHHHHHTTT-HHHHHIIIIIIIHHHSSEEEEEEETTEEEE-SSSSPEEEEHHHHHHHHHHHGGG-SEEEEEE---S-PPPHHHHS----TT--EEEEESPBPPTTHHHHHHHH-TT--EEEEES-B-TTS-B--SGGGT-TTHHHHSTT--EEEEEETTEEEEEE---

InterPro domains:
  IPR032675 Leucine-rich repeat domain superfamily [G3DSA:3.80.10.10] (14-189)
  IPR036047 F-box-like domain superfamily [SSF81383] (18-59)

Organism: Lucilia cuprina (NCBI:txid7375)